Protein AF-A0A8X6SGJ2-F1 (afdb_monomer_lite)

pLDDT: mean 76.72, std 24.97, range [27.42, 98.44]

Secondary structure (DSSP, 8-state):
-----------EEE-SSS--EEEEEE--SSS--EEEEEE--TTTTGGG-----------SS--EEEPPPP-----HHHHHHHHHHHHHTTT--HHHHHTEEEEEEEEEESS-------EEE-TT-TTSGGG--------SSEEEEEEEEETTEE---EEPPSSPPPHHHHIIIIIIIIIHHHHHHH-TT-EEE----GGGGSHHHHHHHHHTT-EEPP--SS-TTT-THHHHHHHHHHHHHT-SS---SHHHHHHHHHHHHHHS-HHHHHHHHHTHHHHHHHHHHTTT-PPP-

Radius of gyration: 25.84 Å; chains: 1; bounding box: 48×79×63 Å

Foldseek 3Di:
DDDDDDPDFDWDWDDDPPWTWTWTFDDDVPPDTDTDIDGDDPVVVVPPDDDDDDDDDDDDDDWDFDAADAADDDDPVLLQLLLVLLVVCLPPALVLLLQEKFKEKDKDFLDDPPPDDIDTDDPPCRQPPVRYDDDDDDDPGMWIWMWIFHQVDIWQIFTQDDDDQALVNCVVRPCVPTVLVSCVVSDLSHEYEDQPDVRCPDPVNVVSCVVSNHHYDDHRHRPPLLRLCNVVVVVLNVQQVPDPDHQPHDVSVVVSSRVSSVVDDSVVRSVSSNCNSVSSVQSNVVSSDHDDD

Sequence (293 aa):
MLPGSSTSLTALFHGCGSHLKLLECVVDGTDEAVLEVRRLQKTDISSFQQKGTGAPQLSREEDYARRPVVCVPLTRQHRTARLQWCREHHNWTEQDWACVLFSDESRFSLSSDCRRQLIWRESGTAYRPENIQEKDRYPTCSIMVWAGIMINGRTRLHVVANGTMTGQRYIDEVLLPYVRLFRGAVGDKFVFMDDNATCHRTLAVQDCLDSEGIQCLVWPARSPDLNRIENVWDTLGRQVAGLNYPPTNKNTLIRALTEEWDKLPQQLLDNVVQSMVRRVECCITLHGGHIPY

Organism: Trichonephila clavipes (NCBI:txid2585209)

InterPro domains:
  IPR036397 Ribonuclease H superfamily [G3DSA:3.30.420.10] (65-293)
  IPR038717 Tc1-like transposase, DDE domain [PF13358] (100-242)
  IPR052338 Transposase_5 [PTHR23022] (41-272)

Structure (mmCIF, N/CA/C/O backbone):
data_AF-A0A8X6SGJ2-F1
#
_entry.id   AF-A0A8X6SGJ2-F1
#
loop_
_atom_site.group_PDB
_atom_site.id
_atom_site.type_symbol
_atom_site.label_atom_id
_atom_site.label_alt_id
_atom_site.label_comp_id
_atom_site.label_asym_id
_atom_site.label_entity_id
_atom_site.label_seq_id
_atom_site.pdbx_PDB_ins_code
_atom_site.Cartn_x
_atom_site.Cartn_y
_atom_site.Cartn_z
_atom_site.occupancy
_atom_site.B_iso_or_equiv
_atom_site.auth_seq_id
_atom_site.auth_comp_id
_atom_site.auth_asym_id
_atom_site.auth_atom_id
_atom_site.pdbx_PDB_model_num
ATOM 1 N N . MET A 1 1 ? 29.072 -62.947 -26.383 1.00 29.75 1 MET A N 1
ATOM 2 C CA . MET A 1 1 ? 29.341 -61.948 -25.325 1.00 29.75 1 MET A CA 1
ATOM 3 C C . MET A 1 1 ? 29.146 -60.562 -25.944 1.00 29.75 1 MET A C 1
ATOM 5 O O . MET A 1 1 ? 29.602 -60.376 -27.061 1.00 29.75 1 MET A O 1
ATOM 9 N N . LEU A 1 2 ? 28.370 -59.686 -25.288 1.00 34.47 2 LEU A N 1
ATOM 10 C CA . LEU A 1 2 ? 27.961 -58.308 -25.685 1.00 34.47 2 LEU A CA 1
ATOM 11 C C . LEU A 1 2 ? 29.170 -57.327 -25.795 1.00 34.47 2 LEU A C 1
ATOM 13 O O . LEU A 1 2 ? 30.238 -57.764 -25.362 1.00 34.47 2 LEU A O 1
ATOM 17 N N . PRO A 1 3 ? 29.065 -56.035 -26.245 1.00 37.31 3 PRO A N 1
ATOM 18 C CA . PRO A 1 3 ? 27.858 -55.176 -26.358 1.00 37.31 3 PRO A CA 1
ATOM 19 C C . PRO A 1 3 ? 27.766 -54.160 -27.543 1.00 37.31 3 PRO A C 1
ATOM 21 O O . PRO A 1 3 ? 28.750 -53.831 -28.190 1.00 37.31 3 PRO A O 1
ATOM 24 N N . GLY A 1 4 ? 26.582 -53.545 -27.706 1.00 29.73 4 GLY A N 1
ATOM 25 C CA . GLY A 1 4 ? 26.477 -52.079 -27.838 1.00 29.73 4 GLY A CA 1
ATOM 26 C C . GLY A 1 4 ? 26.091 -51.466 -29.192 1.00 29.73 4 GLY A C 1
ATOM 27 O O . GLY A 1 4 ? 26.955 -51.079 -29.965 1.00 29.73 4 GLY A O 1
ATOM 28 N N . SER A 1 5 ? 24.802 -51.176 -29.386 1.00 29.67 5 SER A N 1
ATOM 29 C CA . SER A 1 5 ? 24.374 -49.970 -30.111 1.00 29.67 5 SER A CA 1
ATOM 30 C C . SER A 1 5 ? 23.253 -49.309 -29.310 1.00 29.67 5 SER A C 1
ATOM 32 O O . SER A 1 5 ? 22.098 -49.726 -29.351 1.00 29.67 5 SER A O 1
ATOM 34 N N . SER A 1 6 ? 23.628 -48.331 -28.488 1.00 29.64 6 SER A N 1
ATOM 35 C CA . SER A 1 6 ? 22.692 -47.486 -27.750 1.00 29.64 6 SER A CA 1
ATOM 36 C C . SER A 1 6 ? 22.108 -46.460 -28.715 1.00 29.64 6 SER A C 1
ATOM 38 O O . SER A 1 6 ? 22.773 -45.481 -29.044 1.00 29.64 6 SER A O 1
ATOM 40 N N . THR A 1 7 ? 20.870 -46.659 -29.155 1.00 33.53 7 THR A N 1
ATOM 41 C CA . THR A 1 7 ? 20.095 -45.609 -29.820 1.00 33.53 7 THR A CA 1
ATOM 42 C C . THR A 1 7 ? 19.755 -44.546 -28.773 1.00 33.53 7 THR A C 1
ATOM 44 O O . THR A 1 7 ? 18.882 -44.747 -27.932 1.00 33.53 7 THR A O 1
ATOM 47 N N . SER A 1 8 ? 20.486 -43.429 -28.762 1.00 30.61 8 SER A N 1
ATOM 48 C CA . SER A 1 8 ? 20.161 -42.288 -27.900 1.00 30.61 8 SER A CA 1
ATOM 49 C C . SER A 1 8 ? 19.000 -41.513 -28.518 1.00 30.61 8 SER A C 1
ATOM 51 O O . SER A 1 8 ? 19.200 -40.671 -29.389 1.00 30.61 8 SER A O 1
ATOM 53 N N . LEU A 1 9 ? 17.779 -41.798 -28.068 1.00 33.91 9 LEU A N 1
ATOM 54 C CA . LEU A 1 9 ? 16.600 -40.983 -28.355 1.00 33.91 9 LEU A CA 1
ATOM 55 C C . LEU A 1 9 ? 16.654 -39.711 -27.503 1.00 33.91 9 LEU A C 1
ATOM 57 O O . LEU A 1 9 ? 16.257 -39.703 -26.339 1.00 33.91 9 LEU A O 1
ATOM 61 N N . THR A 1 10 ? 17.154 -38.620 -28.078 1.00 33.44 10 THR A N 1
ATOM 62 C CA . THR A 1 10 ? 17.038 -37.295 -27.463 1.00 33.44 10 THR A CA 1
ATOM 63 C C . THR A 1 10 ? 15.734 -36.657 -27.931 1.00 33.44 10 THR A C 1
ATOM 65 O O . THR A 1 10 ? 15.682 -36.037 -28.989 1.00 33.44 10 THR A O 1
ATOM 68 N N . ALA A 1 11 ? 14.666 -36.808 -27.149 1.00 35.06 11 ALA A N 1
ATOM 69 C CA . ALA A 1 11 ? 13.413 -36.104 -27.394 1.00 35.06 11 ALA A CA 1
ATOM 70 C C . ALA A 1 11 ? 13.534 -34.645 -26.921 1.00 35.06 11 ALA A C 1
ATOM 72 O O . ALA A 1 11 ? 13.584 -34.369 -25.721 1.00 35.06 11 ALA A O 1
ATOM 73 N N . LEU A 1 12 ? 13.577 -33.696 -27.858 1.00 35.03 12 LEU A N 1
ATOM 74 C CA . LEU A 1 12 ? 13.431 -32.272 -27.554 1.00 35.03 12 LEU A CA 1
ATOM 75 C C . LEU A 1 12 ? 11.969 -31.870 -27.749 1.00 35.03 12 LEU A C 1
ATOM 77 O O . LEU A 1 12 ? 11.446 -31.871 -28.861 1.00 35.03 12 LEU A O 1
ATOM 81 N N . PHE A 1 13 ? 11.311 -31.496 -26.655 1.00 39.31 13 PHE A N 1
ATOM 82 C CA . PHE A 1 13 ? 9.964 -30.937 -26.691 1.00 39.31 13 PHE A CA 1
ATOM 83 C C . PHE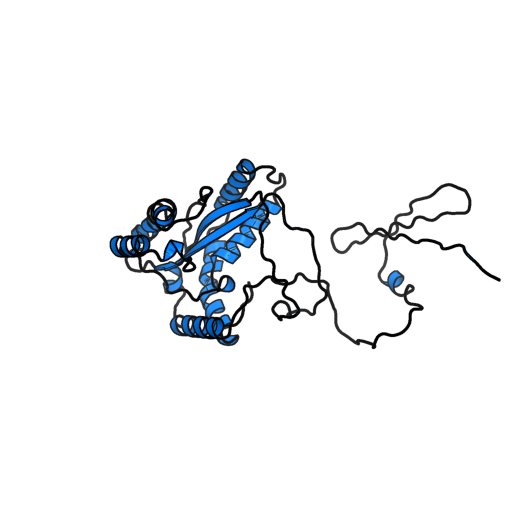 A 1 13 ? 10.045 -29.421 -26.902 1.00 39.31 13 PHE A C 1
ATOM 85 O O . PHE A 1 13 ? 10.709 -28.715 -26.142 1.00 39.31 13 PHE A O 1
ATOM 92 N N . HIS A 1 14 ? 9.353 -28.906 -27.918 1.00 32.53 14 HIS A N 1
ATOM 93 C CA . HIS A 1 14 ? 9.152 -27.467 -28.111 1.00 32.53 14 HIS A CA 1
ATOM 94 C C . HIS A 1 14 ? 7.660 -27.162 -28.286 1.00 32.53 14 HIS A C 1
ATOM 96 O O . HIS A 1 14 ? 6.992 -27.734 -29.148 1.00 32.53 14 HIS A O 1
ATOM 102 N N . GLY A 1 15 ? 7.136 -26.249 -27.463 1.00 31.73 15 GLY A N 1
ATOM 103 C CA . GLY A 1 15 ? 5.759 -25.757 -27.551 1.00 31.73 15 GLY A CA 1
ATOM 104 C C . GLY A 1 15 ? 5.272 -25.076 -26.268 1.00 31.73 15 GLY A C 1
ATOM 105 O O . GLY A 1 15 ? 5.684 -25.435 -25.168 1.00 31.73 15 GLY A O 1
ATOM 106 N N . CYS A 1 16 ? 4.392 -24.081 -26.412 1.00 28.88 16 CYS A N 1
ATOM 107 C CA . CYS A 1 16 ? 3.688 -23.405 -25.319 1.00 28.88 16 CYS A CA 1
ATOM 108 C C . CYS A 1 16 ? 2.193 -23.766 -25.393 1.00 28.88 16 CYS A C 1
ATOM 110 O O . CYS A 1 16 ? 1.585 -23.619 -26.453 1.00 28.88 16 CYS A O 1
ATOM 112 N N . GLY A 1 17 ? 1.600 -24.231 -24.288 1.00 41.78 17 GLY A N 1
ATOM 113 C CA . GLY A 1 17 ? 0.191 -24.654 -24.223 1.00 41.78 17 GLY A CA 1
ATOM 114 C C . GLY A 1 17 ? -0.054 -26.127 -24.591 1.00 41.78 17 GLY A C 1
ATOM 115 O O . GLY A 1 17 ? 0.874 -26.928 -24.647 1.00 41.78 17 GLY A O 1
ATOM 116 N N . SER A 1 18 ? -1.320 -26.496 -24.830 1.00 34.06 18 SER A N 1
ATOM 117 C CA . SER A 1 18 ? -1.832 -27.871 -25.039 1.00 34.06 18 SER A CA 1
ATOM 118 C C . SER A 1 18 ? -1.370 -28.574 -26.331 1.00 34.06 18 SER A C 1
ATOM 120 O O . SER A 1 18 ? -1.953 -29.575 -26.753 1.00 34.06 18 SER A O 1
ATOM 122 N N . HIS A 1 19 ? -0.316 -28.078 -26.975 1.00 35.88 19 HIS A N 1
ATOM 123 C CA . HIS A 1 19 ? 0.231 -28.608 -28.219 1.00 35.88 19 HIS A CA 1
ATOM 124 C C . HIS A 1 19 ? 1.744 -28.805 -28.087 1.00 35.88 19 HIS A C 1
ATOM 126 O O . HIS A 1 19 ? 2.540 -27.973 -28.516 1.00 35.88 19 HIS A O 1
ATOM 132 N N . LEU A 1 20 ? 2.132 -29.931 -27.486 1.00 37.22 20 LEU A N 1
ATOM 133 C CA . LEU A 1 20 ? 3.498 -30.445 -27.555 1.00 37.22 20 LEU A CA 1
ATOM 134 C C . LEU A 1 20 ? 3.716 -31.090 -28.934 1.00 37.22 20 LEU A C 1
ATOM 136 O O . LEU A 1 20 ? 2.882 -31.874 -29.388 1.00 37.22 20 LEU A O 1
ATOM 140 N N . LYS A 1 21 ? 4.825 -30.759 -29.603 1.00 40.53 21 LYS A N 1
ATOM 141 C CA . LYS A 1 21 ? 5.315 -31.472 -30.792 1.00 40.53 21 LYS A CA 1
ATOM 142 C C . LYS A 1 21 ? 6.594 -32.223 -30.421 1.00 40.53 21 LYS A C 1
ATOM 144 O O . LYS A 1 21 ? 7.426 -31.677 -29.696 1.00 40.53 21 LYS A O 1
ATOM 149 N N . LEU A 1 22 ? 6.720 -33.456 -30.904 1.00 41.44 22 LEU A N 1
ATOM 150 C CA . LEU A 1 22 ? 7.918 -34.283 -30.771 1.00 41.44 22 LEU A CA 1
ATOM 151 C C . LEU A 1 22 ? 8.746 -34.113 -32.050 1.00 41.44 22 LEU A C 1
ATOM 153 O O . LEU A 1 22 ? 8.193 -34.223 -33.145 1.00 41.44 22 LEU A O 1
ATOM 157 N N . LEU A 1 23 ? 10.038 -33.815 -31.919 1.00 39.66 23 LEU A N 1
ATOM 158 C CA . LEU A 1 23 ? 10.997 -34.021 -33.002 1.00 39.66 23 LEU A CA 1
ATOM 159 C C . LEU A 1 23 ? 11.709 -35.343 -32.738 1.00 39.66 23 LEU A C 1
ATOM 161 O O . LEU A 1 23 ? 12.431 -35.461 -31.748 1.00 39.66 23 LEU A O 1
ATOM 165 N N . GLU A 1 24 ? 11.497 -36.320 -33.614 1.00 43.09 24 GLU A N 1
ATOM 166 C CA . GLU A 1 24 ? 12.321 -37.523 -33.671 1.00 43.09 24 GLU A CA 1
ATOM 167 C C . GLU A 1 24 ? 13.366 -37.347 -34.769 1.00 43.09 24 GLU A C 1
ATOM 169 O O . GLU A 1 24 ? 13.062 -36.906 -35.877 1.00 43.09 24 GLU A O 1
ATOM 174 N N . CYS A 1 25 ? 14.615 -37.664 -34.442 1.00 36.84 25 CYS A N 1
ATOM 175 C CA . CYS A 1 25 ? 15.669 -37.807 -35.431 1.00 36.84 25 CYS A CA 1
ATOM 176 C C . CYS A 1 25 ? 15.732 -39.295 -35.778 1.00 36.84 25 CYS A C 1
ATOM 178 O O . CYS A 1 25 ? 16.180 -40.096 -34.955 1.00 36.84 25 CYS A O 1
ATOM 180 N N . VAL A 1 26 ? 15.218 -39.668 -36.949 1.00 43.34 26 VAL A N 1
ATOM 181 C CA . VAL A 1 26 ? 15.292 -41.044 -37.445 1.00 43.34 26 VAL A CA 1
ATOM 182 C C . VAL A 1 26 ? 16.507 -41.130 -38.359 1.00 43.34 26 VAL A C 1
ATOM 184 O O . VAL A 1 26 ? 16.610 -40.392 -39.337 1.00 43.34 26 VAL A O 1
ATOM 187 N N . VAL A 1 27 ? 17.449 -42.002 -38.006 1.00 41.59 27 VAL A N 1
ATOM 188 C CA . VAL A 1 27 ? 18.566 -42.365 -38.881 1.00 41.59 27 VAL A CA 1
ATOM 189 C C . VAL A 1 27 ? 18.123 -43.610 -39.634 1.00 41.59 27 VAL A C 1
ATOM 191 O O . VAL A 1 27 ? 18.228 -44.718 -39.107 1.00 41.59 27 VAL A O 1
ATOM 194 N N . ASP A 1 28 ? 17.575 -43.429 -40.832 1.00 39.91 28 ASP A N 1
ATOM 195 C CA . ASP A 1 28 ? 17.445 -44.550 -41.760 1.00 39.91 28 ASP A CA 1
ATOM 196 C C . ASP A 1 28 ? 18.832 -44.868 -42.324 1.00 39.91 28 ASP A C 1
ATOM 198 O O . ASP A 1 28 ? 19.679 -43.988 -42.425 1.00 39.91 28 ASP A O 1
ATOM 202 N N . GLY A 1 29 ? 19.099 -46.141 -42.625 1.00 47.22 29 GLY A N 1
ATOM 203 C CA . GLY A 1 29 ? 20.426 -46.697 -42.947 1.00 47.22 29 GLY A CA 1
ATOM 204 C C . GLY A 1 29 ? 21.124 -46.174 -44.216 1.00 47.22 29 GLY A C 1
ATOM 205 O O . GLY A 1 29 ? 21.942 -46.883 -44.797 1.00 47.22 29 GLY A O 1
ATOM 206 N N . THR A 1 30 ? 20.813 -44.960 -44.651 1.00 45.03 30 THR A N 1
ATOM 207 C CA . THR A 1 30 ? 21.551 -44.130 -45.602 1.00 45.03 30 THR A CA 1
ATOM 208 C C . THR A 1 30 ? 21.851 -42.819 -44.875 1.00 45.03 30 THR A C 1
ATOM 210 O O . THR A 1 30 ? 20.896 -42.199 -44.436 1.00 45.03 30 THR A O 1
ATOM 213 N N . ASP A 1 31 ? 23.120 -42.423 -44.714 1.00 40.28 31 ASP A N 1
ATOM 214 C CA . ASP A 1 31 ? 23.628 -41.284 -43.903 1.00 40.28 31 ASP A CA 1
ATOM 215 C C . ASP A 1 31 ? 23.023 -39.875 -44.209 1.00 40.28 31 ASP A C 1
ATOM 217 O O . ASP A 1 31 ? 23.740 -38.905 -44.448 1.00 40.28 31 ASP A O 1
ATOM 221 N N . GLU A 1 32 ? 21.702 -39.706 -44.159 1.00 37.75 32 GLU A N 1
ATOM 222 C CA . GLU A 1 32 ? 20.991 -38.428 -44.132 1.00 37.75 32 GLU A CA 1
ATOM 223 C C . GLU A 1 32 ? 19.925 -38.460 -43.030 1.00 37.75 32 GLU A C 1
ATOM 225 O O . GLU A 1 32 ? 19.018 -39.291 -43.019 1.00 37.75 32 GLU A O 1
ATOM 230 N N . ALA A 1 33 ? 20.030 -37.527 -42.082 1.00 39.03 33 ALA A N 1
ATOM 231 C CA . ALA A 1 33 ? 19.042 -37.350 -41.026 1.00 39.03 33 ALA A CA 1
ATOM 232 C C . ALA A 1 33 ? 17.823 -36.586 -41.566 1.00 39.03 33 ALA A C 1
ATOM 234 O O . ALA A 1 33 ? 17.937 -35.417 -41.944 1.00 39.03 33 ALA A O 1
ATOM 235 N N . VAL A 1 34 ? 16.646 -37.213 -41.549 1.00 38.25 34 VAL A N 1
ATOM 236 C CA . VAL A 1 34 ? 15.377 -36.555 -41.892 1.00 38.25 34 VAL A CA 1
ATOM 237 C C . VAL A 1 34 ? 14.645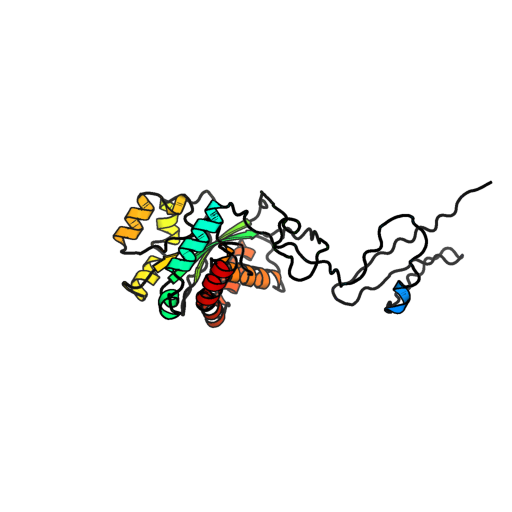 -36.174 -40.601 1.00 38.25 34 VAL A C 1
ATOM 239 O O . VAL A 1 34 ? 14.374 -37.017 -39.749 1.00 38.25 34 VAL A O 1
ATOM 242 N N . LEU A 1 35 ? 14.326 -34.885 -40.442 1.00 39.31 35 LEU A N 1
ATOM 243 C CA . LEU A 1 35 ? 13.521 -34.375 -39.325 1.00 39.31 35 LEU A CA 1
ATOM 244 C C . LEU A 1 35 ? 12.033 -34.495 -39.675 1.00 39.31 35 LEU A C 1
ATOM 246 O O . LEU A 1 35 ? 11.506 -33.675 -40.429 1.00 39.31 35 LEU A O 1
ATOM 250 N N . GLU A 1 36 ? 11.337 -35.484 -39.114 1.00 39.66 36 GLU A N 1
ATOM 251 C CA . GLU A 1 36 ? 9.887 -35.620 -39.284 1.00 39.66 36 GLU A CA 1
ATOM 252 C C . GLU A 1 36 ? 9.146 -35.020 -38.075 1.00 39.66 36 GLU A C 1
ATOM 254 O O . GLU A 1 36 ? 9.388 -35.373 -36.920 1.00 39.66 36 GLU A O 1
ATOM 259 N N . VAL A 1 37 ? 8.227 -34.081 -38.326 1.00 39.31 37 VAL A N 1
ATOM 260 C CA . VAL A 1 37 ? 7.410 -33.448 -37.278 1.00 39.31 37 VAL A CA 1
ATOM 261 C C . VAL A 1 37 ? 6.046 -34.124 -37.238 1.00 39.31 37 VAL A C 1
ATOM 263 O O . VAL A 1 37 ? 5.188 -33.841 -38.076 1.00 39.31 37 VAL A O 1
ATOM 266 N N . ARG A 1 38 ? 5.802 -34.971 -36.233 1.00 42.00 38 ARG A N 1
ATOM 267 C CA . ARG A 1 38 ? 4.485 -35.593 -36.016 1.00 42.00 38 ARG A CA 1
ATOM 268 C C . ARG A 1 38 ? 3.725 -34.967 -34.849 1.00 42.00 38 ARG A C 1
ATOM 270 O O . ARG A 1 38 ? 4.287 -34.525 -33.846 1.00 42.00 38 ARG A O 1
ATOM 277 N N . ARG A 1 39 ? 2.398 -34.899 -35.001 1.00 39.12 39 ARG A N 1
ATOM 278 C CA . ARG A 1 39 ? 1.459 -34.420 -33.977 1.00 39.12 39 ARG A CA 1
ATOM 279 C C . ARG A 1 39 ? 1.046 -35.614 -33.115 1.00 39.12 39 ARG A C 1
ATOM 281 O O . ARG A 1 39 ? 0.325 -36.472 -33.606 1.00 39.12 39 ARG A O 1
ATOM 288 N N . LEU A 1 40 ? 1.495 -35.659 -31.861 1.00 41.34 40 LEU A N 1
ATOM 289 C CA . LEU A 1 40 ? 1.179 -36.761 -30.945 1.00 41.34 40 LEU A CA 1
ATOM 290 C C . LEU A 1 40 ? -0.312 -36.774 -30.580 1.00 41.34 40 LEU A C 1
ATOM 292 O O . LEU A 1 40 ? -0.870 -35.734 -30.211 1.00 41.34 40 LEU A O 1
ATOM 296 N N . GLN A 1 41 ? -0.944 -37.949 -30.646 1.00 39.62 41 GLN A N 1
ATOM 297 C CA . GLN A 1 41 ? -2.267 -38.185 -30.066 1.00 39.62 41 GLN A CA 1
ATOM 298 C C . GLN A 1 41 ? -2.139 -38.889 -28.707 1.00 39.62 41 GLN A C 1
ATOM 300 O O . GLN A 1 41 ? -1.139 -39.532 -28.400 1.00 39.62 41 GLN A O 1
ATOM 305 N N . LYS A 1 42 ? -3.167 -38.758 -27.855 1.00 40.75 42 LYS A N 1
ATOM 306 C CA . LYS A 1 42 ? -3.188 -39.276 -26.467 1.00 40.75 42 LYS A CA 1
ATOM 307 C C . LYS A 1 42 ? -2.862 -40.776 -26.353 1.00 40.75 42 LYS A C 1
ATOM 309 O O . LYS A 1 42 ? -2.414 -41.217 -25.300 1.00 40.75 42 LYS A O 1
ATOM 314 N N . THR A 1 43 ? -3.095 -41.544 -27.412 1.00 38.50 43 THR A N 1
ATOM 315 C CA . THR A 1 43 ? -2.838 -42.986 -27.495 1.00 38.50 43 THR A CA 1
ATOM 316 C C . THR A 1 43 ? -1.350 -43.335 -27.557 1.00 38.50 43 THR A C 1
ATOM 318 O O . THR A 1 43 ? -0.960 -44.365 -27.010 1.00 38.50 43 THR A O 1
ATOM 321 N N . ASP A 1 44 ? -0.510 -42.454 -28.105 1.00 36.06 44 ASP A N 1
ATOM 322 C CA . ASP A 1 44 ? 0.913 -42.731 -28.373 1.00 36.06 44 ASP A CA 1
ATOM 323 C C . ASP A 1 44 ? 1.781 -42.714 -27.099 1.00 36.06 44 ASP A C 1
ATOM 325 O O . ASP A 1 44 ? 2.895 -43.228 -27.072 1.00 36.06 44 ASP A O 1
ATOM 329 N N . ILE A 1 45 ? 1.256 -42.151 -26.005 1.00 41.16 45 ILE A N 1
ATOM 330 C CA . ILE A 1 45 ? 1.948 -42.051 -24.708 1.00 41.16 45 ILE A CA 1
ATOM 331 C C . ILE A 1 45 ? 1.839 -43.367 -23.915 1.00 41.16 45 ILE A C 1
ATOM 333 O O . ILE A 1 45 ? 2.686 -43.670 -23.076 1.00 41.16 45 ILE A O 1
ATOM 337 N N . SER A 1 46 ? 0.817 -44.183 -24.194 1.00 37.06 46 SER A N 1
ATOM 338 C CA . SER A 1 46 ? 0.541 -45.413 -23.437 1.00 37.06 46 SER A CA 1
ATOM 339 C C . SER A 1 46 ? 1.524 -46.559 -23.719 1.00 37.06 46 SER A C 1
ATOM 341 O O . SER A 1 46 ? 1.666 -47.458 -22.894 1.00 37.06 46 SER A O 1
ATOM 343 N N . SER A 1 47 ? 2.251 -46.515 -24.839 1.00 33.50 47 SER A N 1
ATOM 344 C CA . SER A 1 47 ? 3.174 -47.576 -25.263 1.00 33.50 47 SER A CA 1
ATOM 345 C C . SER A 1 47 ? 4.608 -47.431 -24.740 1.00 33.50 47 SER A C 1
ATOM 347 O O . SER A 1 47 ? 5.410 -48.338 -24.944 1.00 33.50 47 SER A O 1
ATOM 349 N N . PHE A 1 48 ? 4.950 -46.342 -24.041 1.00 34.72 48 PHE A N 1
ATOM 350 C CA . PHE A 1 48 ? 6.312 -46.110 -23.528 1.00 34.72 48 PHE A CA 1
ATOM 351 C C . PHE A 1 48 ? 6.566 -46.635 -22.106 1.00 34.72 48 PHE A C 1
ATOM 353 O O . PHE A 1 48 ? 7.688 -46.551 -21.604 1.00 34.72 48 PHE A O 1
ATOM 360 N N . GLN A 1 49 ? 5.566 -47.225 -21.446 1.00 38.94 49 GLN A N 1
ATOM 361 C CA . GLN A 1 49 ? 5.775 -47.886 -20.159 1.00 38.94 49 GLN A CA 1
ATOM 362 C C . GLN A 1 49 ? 6.187 -49.347 -20.349 1.00 38.94 49 GLN A C 1
ATOM 364 O O . GLN A 1 49 ? 5.344 -50.240 -20.325 1.00 38.94 49 GLN A O 1
ATOM 369 N N . GLN A 1 50 ? 7.494 -49.618 -20.432 1.00 31.55 50 GLN A N 1
ATOM 370 C CA . GLN A 1 50 ? 8.013 -50.854 -19.845 1.00 31.55 50 GLN A CA 1
ATOM 371 C C . GLN A 1 50 ? 9.499 -50.806 -19.455 1.00 31.55 50 GLN A C 1
ATOM 373 O O . GLN A 1 50 ? 10.372 -50.526 -20.269 1.00 31.55 50 GLN A O 1
ATOM 378 N N . LYS A 1 51 ? 9.715 -51.264 -18.210 1.00 30.86 51 LYS A N 1
ATOM 379 C CA . LYS A 1 51 ? 10.931 -51.796 -17.562 1.00 30.86 51 LYS A CA 1
ATOM 380 C C . LYS A 1 51 ? 11.835 -50.803 -16.819 1.00 30.86 51 LYS A C 1
ATOM 382 O O . LYS A 1 51 ? 12.809 -50.287 -17.346 1.00 30.86 51 LYS A O 1
ATOM 387 N N . GLY A 1 52 ? 11.561 -50.681 -15.518 1.00 27.45 52 GLY A N 1
ATOM 388 C CA . GLY A 1 52 ? 12.464 -50.124 -14.510 1.00 27.45 52 GLY A CA 1
ATOM 389 C C . GLY A 1 52 ? 11.850 -50.228 -13.112 1.00 27.45 52 GLY A C 1
ATOM 390 O O . GLY A 1 52 ? 10.902 -49.529 -12.796 1.00 27.45 52 GLY A O 1
ATOM 391 N N . THR A 1 53 ? 12.353 -51.171 -12.326 1.00 32.84 53 THR A N 1
ATOM 392 C CA . THR A 1 53 ? 11.968 -51.628 -10.977 1.00 32.84 53 THR A CA 1
ATOM 393 C C . THR A 1 53 ? 11.599 -50.566 -9.921 1.00 32.84 53 THR A C 1
ATOM 395 O O . THR A 1 53 ? 12.382 -49.660 -9.666 1.00 32.84 53 THR A O 1
ATOM 398 N N . GLY A 1 54 ? 10.499 -50.819 -9.190 1.00 37.94 54 GLY A N 1
ATOM 399 C CA . GLY A 1 54 ? 10.357 -50.521 -7.754 1.00 37.94 54 GLY A CA 1
ATOM 400 C C . GLY A 1 54 ? 9.937 -49.106 -7.334 1.00 37.94 54 GLY A C 1
ATOM 401 O O . GLY A 1 54 ? 10.740 -48.387 -6.754 1.00 37.94 54 GLY A O 1
ATOM 402 N N . ALA A 1 55 ? 8.662 -48.744 -7.502 1.00 27.42 55 ALA A N 1
ATOM 403 C CA . ALA A 1 55 ? 8.036 -47.646 -6.755 1.00 27.42 55 ALA A CA 1
ATOM 404 C C . ALA A 1 55 ? 6.574 -48.006 -6.422 1.00 27.42 55 ALA A C 1
ATOM 406 O O . ALA A 1 55 ? 5.923 -48.658 -7.245 1.00 27.42 55 ALA A O 1
ATOM 407 N N . PRO A 1 56 ? 6.057 -47.651 -5.228 1.00 29.69 56 PRO A N 1
ATOM 408 C CA . PRO A 1 56 ? 4.711 -48.020 -4.815 1.00 29.69 56 PRO A CA 1
ATOM 409 C C . PRO A 1 56 ? 3.675 -47.374 -5.734 1.00 29.69 56 PRO A C 1
ATOM 411 O O . PRO A 1 56 ? 3.770 -46.208 -6.113 1.00 29.69 56 PRO A O 1
ATOM 414 N N . GLN A 1 57 ? 2.688 -48.181 -6.097 1.00 32.69 57 GLN A N 1
ATOM 415 C CA . GLN A 1 57 ? 1.586 -47.849 -6.982 1.00 32.69 57 GLN A CA 1
ATOM 416 C C . GLN A 1 57 ? 0.702 -46.770 -6.334 1.00 32.69 57 GLN A C 1
ATOM 418 O O . GLN A 1 57 ? -0.182 -47.076 -5.539 1.00 32.69 57 GLN A O 1
ATOM 423 N N . LEU A 1 58 ? 0.958 -45.500 -6.655 1.00 31.36 58 LEU A N 1
ATOM 424 C CA . LEU A 1 58 ? 0.082 -44.378 -6.317 1.00 31.36 58 LEU A CA 1
ATOM 425 C C . LEU A 1 58 ? -1.102 -44.375 -7.288 1.00 31.36 58 LEU A C 1
ATOM 427 O O . LEU A 1 58 ? -0.965 -44.087 -8.476 1.00 31.36 58 LEU A O 1
ATOM 431 N N . SER A 1 59 ? -2.272 -44.767 -6.790 1.00 33.19 59 SER A N 1
ATOM 432 C CA . SER A 1 59 ? -3.528 -44.718 -7.531 1.00 33.19 59 SER A CA 1
ATOM 433 C C . SER A 1 59 ? -4.252 -43.388 -7.310 1.00 33.19 59 SER A C 1
ATOM 435 O O . SER A 1 59 ? -4.555 -43.062 -6.168 1.00 33.19 59 SER A O 1
ATOM 437 N N . ARG A 1 60 ? -4.648 -42.759 -8.426 1.00 37.03 60 ARG A N 1
ATOM 438 C CA . ARG A 1 60 ? -5.783 -41.826 -8.597 1.00 37.03 60 ARG A CA 1
ATOM 439 C C . ARG A 1 60 ? -5.734 -40.497 -7.830 1.00 37.03 60 ARG A C 1
ATOM 441 O O . ARG A 1 60 ? -6.256 -40.400 -6.734 1.00 37.03 60 ARG A O 1
ATOM 448 N N . GLU A 1 61 ? -5.263 -39.452 -8.496 1.00 40.47 61 GLU A N 1
ATOM 449 C CA . GLU A 1 61 ? -6.027 -38.305 -9.024 1.00 40.47 61 GLU A CA 1
ATOM 450 C C . GLU A 1 61 ? -5.010 -37.301 -9.597 1.00 40.47 61 GLU A C 1
ATOM 452 O O . GLU A 1 61 ? -3.805 -37.468 -9.448 1.00 40.47 61 GLU A O 1
ATOM 457 N N . GLU A 1 62 ? -5.467 -36.365 -10.415 1.00 44.25 62 GLU A N 1
ATOM 458 C CA . GLU A 1 62 ? -4.663 -35.654 -11.410 1.00 44.25 62 GLU A CA 1
ATOM 459 C C . GLU A 1 62 ? -3.597 -34.711 -10.810 1.00 44.25 62 GLU A C 1
ATOM 461 O O . GLU A 1 62 ? -3.844 -33.528 -10.564 1.00 44.25 62 GLU A O 1
ATOM 466 N N . ASP A 1 63 ? -2.371 -35.210 -10.648 1.00 38.69 63 ASP A N 1
ATOM 467 C CA . ASP A 1 63 ? -1.206 -34.376 -10.353 1.00 38.69 63 ASP A CA 1
ATOM 468 C C . ASP A 1 63 ? -0.827 -33.529 -11.575 1.00 38.69 63 ASP A C 1
ATOM 470 O O . ASP A 1 63 ? -0.281 -34.004 -12.575 1.00 38.69 63 ASP A O 1
ATOM 474 N N . TYR A 1 64 ? -1.095 -32.227 -11.486 1.00 53.53 64 TYR A N 1
ATOM 475 C CA . TYR A 1 64 ? -0.628 -31.242 -12.456 1.00 53.53 64 TYR A CA 1
ATOM 476 C C . TYR A 1 64 ? 0.599 -30.511 -11.906 1.00 53.53 64 TYR A C 1
ATOM 478 O O . TYR A 1 64 ? 0.636 -30.108 -10.746 1.00 53.53 64 TYR A O 1
ATOM 486 N N . ALA A 1 65 ? 1.587 -30.237 -12.759 1.00 38.03 65 ALA A N 1
ATOM 487 C CA . ALA A 1 65 ? 2.656 -29.305 -12.413 1.00 38.03 65 ALA A CA 1
ATOM 488 C C . ALA A 1 65 ? 2.062 -27.899 -12.182 1.00 38.03 65 ALA A C 1
ATOM 490 O O . ALA A 1 65 ? 1.452 -27.310 -13.083 1.00 38.03 65 ALA A O 1
ATOM 491 N N . ARG A 1 66 ? 2.222 -27.345 -10.973 1.00 49.88 66 ARG A N 1
ATOM 492 C CA . ARG A 1 66 ? 1.684 -26.029 -10.578 1.00 49.88 66 ARG A CA 1
ATOM 493 C C . ARG A 1 66 ? 2.770 -25.201 -9.890 1.00 49.88 66 ARG A C 1
ATOM 495 O O . ARG A 1 66 ? 3.707 -25.732 -9.306 1.00 49.88 66 ARG A O 1
ATOM 502 N N . ARG A 1 67 ? 2.656 -23.871 -9.953 1.00 45.44 67 ARG A N 1
ATOM 503 C CA . ARG A 1 67 ? 3.599 -22.976 -9.262 1.00 45.44 67 ARG A CA 1
ATOM 504 C C . ARG A 1 67 ? 3.405 -23.078 -7.736 1.00 45.44 67 ARG A C 1
ATOM 506 O O . ARG A 1 67 ? 2.244 -23.089 -7.302 1.00 45.44 67 ARG A O 1
ATOM 513 N N . PRO A 1 68 ? 4.482 -23.155 -6.932 1.00 46.84 68 PRO A N 1
ATOM 514 C CA . PRO A 1 68 ? 4.383 -22.923 -5.493 1.00 46.84 68 PRO A CA 1
ATOM 515 C C . PRO A 1 68 ? 3.949 -21.474 -5.259 1.00 46.84 68 PRO A C 1
ATOM 517 O O . PRO A 1 68 ? 4.357 -20.587 -6.016 1.00 46.84 68 PRO A O 1
ATOM 520 N N . VAL A 1 69 ? 3.114 -21.225 -4.250 1.00 59.88 69 VAL A N 1
ATOM 521 C CA . VAL A 1 69 ? 2.844 -19.842 -3.841 1.00 59.88 69 VAL A CA 1
ATOM 522 C C . VAL A 1 69 ? 3.954 -19.431 -2.884 1.00 59.88 69 VAL A C 1
ATOM 524 O O . VAL A 1 69 ? 4.267 -20.150 -1.940 1.00 59.88 69 VAL A O 1
ATOM 527 N N . VAL A 1 70 ? 4.590 -18.296 -3.158 1.00 62.12 70 VAL A N 1
ATOM 528 C CA . VAL A 1 70 ? 5.599 -17.722 -2.266 1.00 62.12 70 VAL A CA 1
ATOM 529 C C . VAL A 1 70 ? 4.854 -16.926 -1.199 1.00 62.12 70 VAL A C 1
ATOM 531 O O . VAL A 1 70 ? 4.108 -16.005 -1.526 1.00 62.12 70 VAL A O 1
ATOM 534 N N . CYS A 1 71 ? 5.017 -17.303 0.068 1.00 71.88 71 CYS A N 1
ATOM 535 C CA . CYS A 1 71 ? 4.373 -16.645 1.203 1.00 71.88 71 CYS A CA 1
ATOM 536 C C . CYS A 1 71 ? 5.399 -16.291 2.276 1.00 71.88 71 CYS A C 1
ATOM 538 O O . CYS A 1 71 ? 6.406 -16.975 2.441 1.00 71.88 71 CYS A O 1
ATOM 540 N N . VAL A 1 72 ? 5.118 -15.232 3.034 1.00 79.50 72 VAL A N 1
ATOM 541 C CA . VAL A 1 72 ? 5.959 -14.828 4.163 1.00 79.50 72 VAL A CA 1
ATOM 542 C C . VAL A 1 72 ? 5.726 -15.784 5.340 1.00 79.50 72 VAL A C 1
ATOM 544 O O . VAL A 1 72 ? 4.581 -15.922 5.762 1.00 79.50 72 VAL A O 1
ATOM 547 N N . PRO A 1 73 ? 6.759 -16.402 5.942 1.00 84.62 73 PRO A N 1
ATOM 548 C CA . PRO A 1 73 ? 6.560 -17.351 7.036 1.00 84.62 73 PRO A CA 1
ATOM 549 C C . PRO A 1 73 ? 5.818 -16.739 8.235 1.00 84.62 73 PRO A C 1
ATOM 551 O O . PRO A 1 73 ? 6.201 -15.675 8.748 1.00 84.62 73 PRO A O 1
ATOM 554 N N . LEU A 1 74 ? 4.780 -17.432 8.715 1.00 88.50 74 LEU A N 1
ATOM 555 C CA . LEU A 1 74 ? 3.969 -17.022 9.864 1.00 88.50 74 LEU A CA 1
ATOM 556 C C . LEU A 1 74 ? 4.307 -17.842 11.111 1.00 88.50 74 LEU A C 1
ATOM 558 O O . LEU A 1 74 ? 4.161 -19.062 11.141 1.00 88.50 74 LEU A O 1
ATOM 562 N N . THR A 1 75 ? 4.692 -17.151 12.183 1.00 91.69 75 THR A N 1
ATOM 563 C CA . THR A 1 75 ? 4.795 -17.743 13.518 1.00 91.69 75 THR A CA 1
ATOM 564 C C . THR A 1 75 ? 3.406 -17.826 14.154 1.00 91.69 75 THR A C 1
ATOM 566 O O . THR A 1 75 ? 2.450 -17.183 13.708 1.00 91.69 75 THR A O 1
ATOM 569 N N . ARG A 1 76 ? 3.284 -18.567 15.262 1.00 94.44 76 ARG A N 1
ATOM 570 C CA . ARG A 1 76 ? 2.049 -18.585 16.063 1.00 94.44 76 ARG A CA 1
ATOM 571 C C . ARG A 1 76 ? 1.637 -17.178 16.509 1.00 94.44 76 ARG A C 1
ATOM 573 O O . ARG A 1 76 ? 0.455 -16.861 16.469 1.00 94.44 76 ARG A O 1
ATOM 580 N N . GLN A 1 77 ? 2.601 -16.336 16.885 1.00 95.31 77 GLN A N 1
ATOM 581 C CA . GLN A 1 77 ? 2.342 -14.952 17.281 1.00 95.31 77 GLN A CA 1
ATOM 582 C C . GLN A 1 77 ? 1.768 -14.133 16.120 1.00 95.31 77 GLN A C 1
ATOM 584 O O . GLN A 1 77 ? 0.784 -13.426 16.322 1.00 95.31 77 GLN A O 1
ATOM 589 N N . HIS A 1 78 ? 2.316 -14.278 14.906 1.00 93.19 78 HIS A N 1
ATOM 590 C CA . HIS A 1 78 ? 1.781 -13.595 13.722 1.00 93.19 78 HIS A CA 1
ATOM 591 C C . HIS A 1 78 ? 0.333 -14.015 13.450 1.00 93.19 78 HIS A C 1
ATOM 593 O O . HIS A 1 78 ? -0.525 -13.159 13.256 1.00 93.19 78 HIS A O 1
ATOM 599 N N . ARG A 1 79 ? 0.030 -15.319 13.509 1.00 94.56 79 ARG A N 1
ATOM 600 C CA . ARG A 1 79 ? -1.341 -15.821 13.315 1.00 94.56 79 ARG A CA 1
ATOM 601 C C . ARG A 1 79 ? -2.310 -15.271 14.359 1.00 94.56 79 ARG A C 1
ATOM 603 O O . ARG A 1 79 ? -3.398 -14.835 14.001 1.00 94.56 79 ARG A O 1
ATOM 610 N N . THR A 1 80 ? -1.918 -15.242 15.633 1.00 97.25 80 THR A N 1
ATOM 611 C CA . THR A 1 80 ? -2.752 -14.668 16.699 1.00 97.25 80 THR A CA 1
ATOM 612 C C . THR A 1 80 ? -3.017 -13.182 16.465 1.00 97.25 80 THR A C 1
ATOM 614 O O . THR A 1 80 ? -4.168 -12.763 16.544 1.00 97.25 80 THR A O 1
ATOM 617 N N . ALA A 1 81 ? -1.985 -12.398 16.135 1.00 96.69 81 ALA A N 1
ATOM 618 C CA . ALA A 1 81 ? -2.127 -10.966 15.869 1.00 96.69 81 ALA A CA 1
ATOM 619 C C . ALA A 1 81 ? -3.032 -10.697 14.656 1.00 96.69 81 ALA A C 1
ATOM 621 O O . ALA A 1 81 ? -3.937 -9.873 14.734 1.00 96.69 81 ALA A O 1
ATOM 622 N N . ARG A 1 82 ? -2.850 -11.451 13.565 1.00 96.88 82 ARG A N 1
ATOM 623 C CA . ARG A 1 82 ? -3.706 -11.387 12.370 1.00 96.88 82 ARG A CA 1
ATOM 624 C C . ARG A 1 82 ? -5.160 -11.718 12.681 1.00 96.88 82 ARG A C 1
ATOM 626 O O . ARG A 1 82 ? -6.054 -10.994 12.257 1.00 96.88 82 ARG A O 1
ATOM 633 N N . LEU A 1 83 ? -5.400 -12.797 13.428 1.00 97.44 83 LEU A N 1
ATOM 634 C CA . LEU A 1 83 ? -6.748 -13.208 13.817 1.00 97.44 83 LEU A CA 1
ATOM 635 C C . LEU A 1 83 ? -7.425 -12.150 14.691 1.00 97.44 83 LEU A C 1
ATOM 637 O O . LEU A 1 83 ? -8.599 -11.853 14.485 1.00 97.44 83 LEU A O 1
ATOM 641 N N . GLN A 1 84 ? -6.693 -11.594 15.657 1.00 97.88 84 GLN A N 1
ATOM 642 C CA . GLN A 1 84 ? -7.204 -10.544 16.530 1.00 97.88 84 GLN A CA 1
ATOM 643 C C . GLN A 1 84 ? -7.567 -9.294 15.727 1.00 97.88 84 GLN A C 1
ATOM 645 O O . GLN A 1 84 ? -8.699 -8.827 15.817 1.00 97.88 84 GLN A O 1
ATOM 650 N N . TRP A 1 85 ? -6.657 -8.841 14.865 1.00 97.69 85 TRP A N 1
ATOM 651 C CA . TRP A 1 85 ? -6.897 -7.711 13.978 1.00 97.69 85 TRP A CA 1
ATOM 652 C C . TRP A 1 85 ? -8.140 -7.922 13.105 1.00 97.69 85 TRP A C 1
ATOM 654 O O . TRP A 1 85 ? -9.013 -7.062 13.038 1.00 97.69 85 TRP A O 1
ATOM 664 N N . CYS A 1 86 ? -8.286 -9.103 12.498 1.00 97.62 86 CYS A N 1
ATOM 665 C CA . CYS A 1 86 ? -9.456 -9.399 11.672 1.00 97.62 86 CYS A CA 1
ATOM 666 C C . CYS A 1 86 ? -10.757 -9.396 12.485 1.00 97.62 86 CYS A C 1
ATOM 668 O O . CYS A 1 86 ? -11.783 -8.956 11.984 1.00 97.62 86 CYS A O 1
ATOM 670 N N . ARG A 1 87 ? -10.740 -9.857 13.742 1.00 97.62 87 ARG A N 1
ATOM 671 C CA . ARG A 1 87 ? -11.925 -9.817 14.615 1.00 97.62 87 ARG A CA 1
ATOM 672 C C . ARG A 1 87 ? -12.337 -8.392 14.969 1.00 97.62 87 ARG A C 1
ATOM 674 O O . ARG A 1 87 ? -13.529 -8.109 14.988 1.00 97.62 87 ARG A O 1
ATOM 681 N N . GLU A 1 88 ? -11.373 -7.510 15.215 1.00 97.19 88 GLU A N 1
ATOM 682 C CA . GLU A 1 88 ? -11.623 -6.087 15.488 1.00 97.19 88 GLU A CA 1
ATOM 683 C C . GLU A 1 88 ? -12.256 -5.376 14.284 1.00 97.19 88 GLU A C 1
ATOM 685 O O . GLU A 1 88 ? -13.112 -4.511 14.456 1.00 97.19 88 GLU A O 1
ATOM 690 N N . HIS A 1 89 ? -11.902 -5.804 13.071 1.00 96.50 89 HIS A N 1
ATOM 691 C CA . HIS A 1 89 ? -12.374 -5.214 11.817 1.00 96.50 89 HIS A CA 1
ATOM 692 C C . HIS A 1 89 ? -13.466 -6.051 11.125 1.00 96.50 89 HIS A C 1
ATOM 694 O O . HIS A 1 89 ? -13.849 -5.759 9.997 1.00 96.50 89 HIS A O 1
ATOM 700 N N . HIS A 1 90 ? -14.000 -7.088 11.781 1.00 95.69 90 HIS A N 1
ATOM 701 C CA . HIS A 1 90 ? -14.993 -7.996 11.189 1.00 95.69 90 HIS A CA 1
ATOM 702 C C . HIS A 1 90 ? -16.297 -7.281 10.818 1.00 95.69 90 HIS A C 1
ATOM 704 O O . HIS A 1 90 ? -16.926 -7.607 9.819 1.00 95.69 90 HIS A O 1
ATOM 710 N N . ASN A 1 91 ? -16.699 -6.300 11.627 1.00 95.75 91 ASN A N 1
ATOM 711 C CA . ASN A 1 91 ? -17.946 -5.563 11.429 1.00 95.75 91 ASN A CA 1
ATOM 712 C C . ASN A 1 91 ? -17.766 -4.304 10.567 1.00 95.75 91 ASN A C 1
ATOM 714 O O . ASN A 1 91 ? -18.715 -3.534 10.435 1.00 95.75 91 ASN A O 1
ATOM 718 N N . TRP A 1 92 ? -16.569 -4.069 10.019 1.00 97.00 92 TRP A N 1
ATOM 719 C CA . TRP A 1 92 ? -16.336 -2.943 9.119 1.00 97.00 92 TRP A CA 1
ATOM 720 C C . TRP A 1 92 ? -17.068 -3.163 7.800 1.00 97.00 92 TRP A C 1
ATOM 722 O O . TRP A 1 92 ? -16.940 -4.204 7.151 1.00 97.00 92 TRP A O 1
ATOM 732 N N . THR A 1 93 ? -17.827 -2.150 7.408 1.00 95.00 93 THR A N 1
ATOM 733 C CA . THR A 1 93 ? -18.616 -2.123 6.181 1.00 95.00 93 THR A CA 1
ATOM 734 C C . THR A 1 93 ? -17.764 -1.715 4.983 1.00 95.00 93 THR A C 1
ATOM 736 O O . THR A 1 93 ? -16.644 -1.222 5.126 1.00 95.00 93 THR A O 1
ATOM 739 N N . GLU A 1 94 ? -18.301 -1.870 3.770 1.00 92.25 94 GLU A N 1
ATOM 740 C CA . GLU A 1 94 ? -17.646 -1.340 2.568 1.00 92.25 94 GLU A CA 1
ATOM 741 C C . GLU A 1 94 ? -17.402 0.172 2.662 1.00 92.25 94 GLU A C 1
ATOM 743 O O . GLU A 1 94 ? -16.397 0.649 2.145 1.00 92.25 94 GLU A O 1
ATOM 748 N N . GLN A 1 95 ? -18.274 0.923 3.346 1.00 93.38 95 GLN A N 1
ATOM 749 C CA . GLN A 1 95 ? -18.092 2.360 3.554 1.00 93.38 95 GLN A CA 1
ATOM 750 C C . GLN A 1 95 ? -16.902 2.673 4.466 1.00 93.38 95 GLN A C 1
ATOM 752 O O . GLN A 1 95 ? -16.207 3.656 4.221 1.00 93.38 95 GLN A O 1
ATOM 757 N N . ASP A 1 96 ? -16.643 1.844 5.478 1.00 96.25 96 ASP A N 1
ATOM 758 C CA . ASP A 1 96 ? -15.480 2.015 6.354 1.00 96.25 96 ASP A CA 1
ATOM 759 C C . ASP A 1 96 ? -14.188 1.740 5.570 1.00 96.25 96 ASP A C 1
ATOM 761 O O . ASP A 1 96 ? -13.265 2.554 5.567 1.00 96.25 96 ASP A O 1
ATOM 765 N N . TRP A 1 97 ? -14.158 0.645 4.799 1.00 97.12 97 TRP A N 1
ATOM 766 C CA . TRP A 1 97 ? -13.032 0.323 3.915 1.00 97.12 97 TRP A CA 1
ATOM 767 C C . TRP A 1 97 ? -12.840 1.343 2.790 1.00 97.12 97 TRP A C 1
ATOM 769 O O . TRP A 1 97 ? -11.709 1.568 2.359 1.00 97.12 97 TRP A O 1
ATOM 779 N N . ALA A 1 98 ? -13.913 2.000 2.342 1.00 96.62 98 ALA A N 1
ATOM 780 C CA . ALA A 1 98 ? -13.841 3.063 1.347 1.00 96.62 98 ALA A CA 1
ATOM 781 C C . ALA A 1 98 ? -13.070 4.291 1.834 1.00 96.62 98 ALA A C 1
ATOM 783 O O . ALA A 1 98 ? -12.581 5.055 1.004 1.00 96.62 98 ALA A O 1
ATOM 784 N N . CYS A 1 99 ? -12.929 4.462 3.150 1.00 97.38 99 CYS A N 1
ATOM 785 C CA . CYS A 1 99 ? -12.151 5.530 3.763 1.00 97.38 99 CYS A CA 1
ATOM 786 C C . CYS A 1 99 ? -10.677 5.162 4.025 1.00 97.38 99 CYS A C 1
ATOM 788 O O . CYS A 1 99 ? -9.925 6.018 4.496 1.00 97.38 99 CYS A O 1
ATOM 790 N N . VAL A 1 100 ? -10.239 3.948 3.663 1.00 98.19 100 VAL A N 1
ATOM 791 C CA . VAL A 1 100 ? -8.854 3.484 3.836 1.00 98.19 100 VAL A CA 1
ATOM 792 C C . VAL A 1 100 ? -8.039 3.646 2.547 1.00 98.19 100 VAL A C 1
ATOM 794 O O . VAL A 1 100 ? -8.390 3.090 1.505 1.00 98.19 100 VAL A O 1
ATOM 797 N N . LEU A 1 101 ? -6.905 4.347 2.628 1.00 98.44 101 LEU A N 1
ATOM 798 C CA . LEU A 1 101 ? -5.873 4.341 1.586 1.00 98.44 101 LEU A CA 1
ATOM 799 C C . LEU A 1 101 ? -4.887 3.200 1.852 1.00 98.44 101 LEU A C 1
ATOM 801 O O . LEU A 1 101 ? -4.044 3.299 2.743 1.00 98.44 101 LEU A O 1
ATOM 805 N N . PHE A 1 102 ? -4.985 2.133 1.062 1.00 98.00 102 PHE A N 1
ATOM 806 C CA . PHE A 1 102 ? -4.041 1.016 1.085 1.00 98.00 102 PHE A CA 1
ATOM 807 C C . PHE A 1 102 ? -2.788 1.400 0.312 1.00 98.00 102 PHE A C 1
ATOM 809 O O . PHE A 1 102 ? -2.893 1.722 -0.872 1.00 98.00 102 PHE A O 1
ATOM 816 N N . SER A 1 103 ? -1.620 1.341 0.946 1.00 97.31 103 SER A N 1
ATOM 817 C CA . SER A 1 103 ? -0.348 1.652 0.298 1.00 97.31 103 SER A CA 1
ATOM 818 C C . SER A 1 103 ? 0.705 0.579 0.536 1.00 97.31 103 SER A C 1
ATOM 820 O O . SER A 1 103 ? 0.558 -0.257 1.430 1.00 97.31 103 SER A O 1
ATOM 822 N N . ASP A 1 104 ? 1.719 0.562 -0.326 1.00 96.06 104 ASP A N 1
ATOM 823 C CA . ASP A 1 104 ? 2.888 -0.306 -0.184 1.00 96.06 104 ASP A CA 1
ATOM 824 C C . ASP A 1 104 ? 4.009 0.117 -1.137 1.00 96.06 104 ASP A C 1
ATOM 826 O O . ASP A 1 104 ? 3.778 0.808 -2.140 1.00 96.06 104 ASP A O 1
ATOM 830 N N . GLU A 1 105 ? 5.212 -0.377 -0.868 1.00 94.56 105 GLU A N 1
ATOM 831 C CA . GLU A 1 105 ? 6.332 -0.365 -1.793 1.00 94.56 105 GLU A CA 1
ATOM 832 C C . GLU A 1 105 ? 6.440 -1.696 -2.551 1.00 94.56 105 GLU A C 1
ATOM 834 O O . GLU A 1 105 ? 6.404 -2.781 -1.980 1.00 94.56 105 GLU A O 1
ATOM 839 N N . SER A 1 106 ? 6.677 -1.637 -3.862 1.00 92.94 106 SER A N 1
ATOM 840 C CA . SER A 1 106 ? 6.956 -2.829 -4.669 1.00 92.94 106 SER A CA 1
ATOM 841 C C . SER A 1 106 ? 8.216 -2.677 -5.502 1.00 92.94 106 SER A C 1
ATOM 843 O O . SER A 1 106 ? 8.684 -1.574 -5.798 1.00 92.94 106 SER A O 1
ATOM 845 N N . ARG A 1 107 ? 8.808 -3.812 -5.878 1.00 90.62 107 ARG A N 1
ATOM 846 C CA . ARG A 1 107 ? 10.068 -3.871 -6.614 1.00 90.62 107 ARG A CA 1
ATOM 847 C C . ARG A 1 107 ? 9.895 -4.598 -7.941 1.00 90.62 107 ARG A C 1
ATOM 849 O O . ARG A 1 107 ? 9.630 -5.794 -7.971 1.00 90.62 107 ARG A O 1
ATOM 856 N N . PHE A 1 108 ? 10.175 -3.895 -9.034 1.00 89.06 108 PHE A N 1
ATOM 857 C CA . PHE A 1 108 ? 10.141 -4.428 -10.397 1.00 89.06 108 PHE A CA 1
ATOM 858 C C . PHE A 1 108 ? 11.557 -4.538 -10.969 1.00 89.06 108 PHE A C 1
ATOM 860 O O . PHE A 1 108 ? 12.357 -3.614 -10.831 1.00 89.06 108 PHE A O 1
ATOM 867 N N . SER A 1 109 ? 11.897 -5.652 -11.619 1.00 84.62 109 SER A N 1
ATOM 868 C CA . SER A 1 109 ? 13.223 -5.892 -12.209 1.00 84.62 109 SER A CA 1
ATOM 869 C C . SER A 1 109 ? 13.166 -6.103 -13.721 1.00 84.62 109 SER A C 1
ATOM 871 O O . SER A 1 109 ? 12.193 -6.629 -14.252 1.00 84.62 109 SER A O 1
ATOM 873 N N . LEU A 1 110 ? 14.245 -5.721 -14.415 1.00 73.88 110 LEU A N 1
ATOM 874 C CA . LEU A 1 110 ? 14.412 -5.969 -15.858 1.00 73.88 110 LEU A CA 1
ATOM 875 C C . LEU A 1 110 ? 14.660 -7.452 -16.159 1.00 73.88 110 LEU A C 1
ATOM 877 O O . LEU A 1 110 ? 14.157 -7.998 -17.136 1.00 73.88 110 LEU A O 1
ATOM 881 N N . SER A 1 111 ? 15.437 -8.118 -15.303 1.00 61.19 111 SER A N 1
ATOM 882 C CA . SER A 1 111 ? 15.555 -9.569 -15.318 1.00 61.19 111 SER A CA 1
ATOM 883 C C . SER A 1 111 ? 14.367 -10.141 -14.559 1.00 61.19 111 SER A C 1
ATOM 885 O O . SER A 1 111 ? 14.288 -10.014 -13.335 1.00 61.19 111 SER A O 1
ATOM 887 N N . SER A 1 112 ? 13.436 -10.768 -15.271 1.00 52.28 112 SER A N 1
ATOM 888 C CA . SER A 1 112 ? 12.487 -11.652 -14.609 1.00 52.28 112 SER A CA 1
ATOM 889 C C . SER A 1 112 ? 13.280 -12.825 -14.027 1.00 52.28 112 SER A C 1
ATOM 891 O O . SER A 1 112 ? 14.036 -13.482 -14.744 1.00 52.28 112 SER A O 1
ATOM 893 N N . ASP A 1 113 ? 13.102 -13.139 -12.744 1.00 47.81 113 ASP A N 1
ATOM 894 C CA . ASP A 1 113 ? 13.609 -14.379 -12.134 1.00 47.81 113 ASP A CA 1
ATOM 895 C C . ASP A 1 113 ? 12.859 -15.621 -12.670 1.00 47.81 113 ASP A C 1
ATOM 897 O O . ASP A 1 113 ? 12.648 -16.615 -11.978 1.00 47.81 113 ASP A O 1
ATOM 901 N N . CYS A 1 114 ? 12.461 -15.601 -13.945 1.00 44.34 114 CYS A N 1
ATOM 902 C CA . CYS A 1 114 ? 11.774 -16.666 -14.658 1.00 44.34 114 CYS A CA 1
ATOM 903 C C . CYS A 1 114 ? 12.699 -17.845 -15.003 1.00 44.34 114 CYS A C 1
ATOM 905 O O . CYS A 1 114 ? 12.528 -18.479 -16.046 1.00 44.34 114 CYS A O 1
ATOM 907 N N . ARG A 1 115 ? 13.618 -18.241 -14.112 1.00 44.34 115 ARG A N 1
ATOM 908 C CA . ARG A 1 115 ? 14.030 -19.652 -14.082 1.00 44.34 115 ARG A CA 1
ATOM 909 C C . ARG A 1 115 ? 12.890 -20.426 -13.426 1.00 44.34 115 ARG A C 1
ATOM 911 O O . ARG A 1 115 ? 12.847 -20.596 -12.213 1.00 44.34 115 ARG A O 1
ATOM 918 N N . ARG A 1 116 ? 11.921 -20.796 -14.265 1.00 48.41 116 ARG A N 1
ATOM 919 C CA . ARG A 1 116 ? 10.678 -21.512 -13.951 1.00 48.41 116 ARG A CA 1
ATOM 920 C C . ARG A 1 116 ? 10.979 -22.853 -13.267 1.00 48.41 116 ARG A C 1
ATOM 922 O O . ARG A 1 116 ? 11.070 -23.874 -13.938 1.00 48.41 116 ARG A O 1
ATOM 929 N N . GLN A 1 117 ? 11.128 -22.857 -11.946 1.00 47.56 117 GLN A N 1
ATOM 930 C CA . GLN A 1 117 ? 11.051 -24.087 -11.162 1.00 47.56 117 GLN A CA 1
ATOM 931 C C . GLN A 1 117 ? 9.568 -24.443 -11.002 1.00 47.56 117 GLN A C 1
ATOM 933 O O . GLN A 1 117 ? 8.789 -23.676 -10.440 1.00 47.56 117 GLN A O 1
ATOM 938 N N . LEU A 1 118 ? 9.164 -25.567 -11.590 1.00 57.31 118 LEU A N 1
ATOM 939 C CA . LEU A 1 118 ? 7.844 -26.163 -11.395 1.00 57.31 118 LEU A CA 1
ATOM 940 C C . LEU A 1 118 ? 7.971 -27.248 -10.325 1.00 57.31 118 LEU A C 1
ATOM 942 O O . LEU A 1 118 ? 8.938 -28.007 -10.350 1.00 57.31 118 LEU A O 1
ATOM 946 N N . ILE A 1 119 ? 6.994 -27.328 -9.422 1.00 54.34 119 ILE A N 1
ATOM 947 C CA . ILE A 1 119 ? 6.849 -28.442 -8.480 1.00 54.34 119 ILE A CA 1
ATOM 948 C C . ILE A 1 119 ? 5.565 -29.212 -8.810 1.00 54.34 119 ILE A C 1
ATOM 950 O O . ILE A 1 119 ? 4.599 -28.644 -9.333 1.00 54.34 119 ILE A O 1
ATOM 954 N N . TRP A 1 120 ? 5.561 -30.512 -8.539 1.00 59.16 120 TRP A N 1
ATOM 955 C CA . TRP A 1 120 ? 4.376 -31.360 -8.669 1.00 59.16 120 TRP A CA 1
ATOM 956 C C . TRP A 1 120 ? 3.571 -31.275 -7.373 1.00 59.16 120 TRP A C 1
ATOM 958 O O . TRP A 1 120 ? 4.143 -31.487 -6.306 1.00 59.16 120 TRP A O 1
ATOM 968 N N . ARG A 1 121 ? 2.284 -30.908 -7.451 1.00 72.75 121 ARG A N 1
ATOM 969 C CA . ARG A 1 121 ? 1.389 -30.842 -6.284 1.00 72.75 121 ARG A CA 1
ATOM 970 C C . ARG A 1 121 ? -0.087 -30.938 -6.670 1.00 72.75 121 ARG A C 1
ATOM 972 O O . ARG A 1 121 ? -0.484 -30.468 -7.736 1.00 72.75 121 ARG A O 1
ATOM 979 N N . GLU A 1 122 ? -0.897 -31.420 -5.734 1.00 64.25 122 GLU A N 1
ATOM 980 C CA . GLU A 1 122 ? -2.357 -31.497 -5.851 1.00 64.25 122 GLU A CA 1
ATOM 981 C C . GLU A 1 122 ? -3.032 -30.110 -5.996 1.00 64.25 122 GLU A C 1
ATOM 983 O O . GLU A 1 122 ? -2.516 -29.062 -5.575 1.00 64.25 122 GLU A O 1
ATOM 988 N N . SER A 1 123 ? -4.237 -30.088 -6.573 1.00 56.25 123 SER A N 1
ATOM 989 C CA . SER A 1 123 ? -5.059 -28.874 -6.655 1.00 56.25 123 SER A CA 1
ATOM 990 C C . SER A 1 123 ? -5.487 -28.399 -5.258 1.00 56.25 123 SER A C 1
ATOM 992 O O . SER A 1 123 ? -5.820 -29.197 -4.391 1.00 56.25 123 SER A O 1
ATOM 994 N N . GLY A 1 124 ? -5.461 -27.086 -5.009 1.00 71.25 124 GLY A N 1
ATOM 995 C CA . GLY A 1 124 ? -5.842 -26.504 -3.711 1.00 71.25 124 GLY A CA 1
ATOM 996 C C . GLY A 1 124 ? -4.783 -26.574 -2.596 1.00 71.25 124 GLY A C 1
ATOM 997 O O . GLY A 1 124 ? -4.928 -25.892 -1.587 1.00 71.25 124 GLY A O 1
ATOM 998 N N . THR A 1 125 ? -3.667 -27.291 -2.771 1.00 70.62 125 THR A N 1
ATOM 999 C CA . THR A 1 125 ? -2.636 -27.468 -1.716 1.00 70.62 125 THR A CA 1
ATOM 1000 C C . THR A 1 125 ? -1.507 -26.431 -1.756 1.00 70.62 125 THR A C 1
ATOM 1002 O O . THR A 1 125 ? -0.437 -26.622 -1.180 1.00 70.62 125 THR A O 1
ATOM 1005 N N . ALA A 1 126 ? -1.742 -25.303 -2.429 1.00 70.06 126 ALA A N 1
ATOM 1006 C CA . ALA A 1 126 ? -0.717 -24.322 -2.788 1.00 70.06 126 ALA A CA 1
ATOM 1007 C C . ALA A 1 126 ? 0.029 -23.701 -1.606 1.00 70.06 126 ALA A C 1
ATOM 1009 O O . ALA A 1 126 ? 1.192 -23.342 -1.743 1.00 70.06 126 ALA A O 1
ATOM 1010 N N . TYR A 1 127 ? -0.661 -23.592 -0.474 1.00 69.94 127 TYR A N 1
ATOM 1011 C CA . TYR A 1 127 ? -0.200 -22.916 0.734 1.00 69.94 127 TYR A CA 1
ATOM 1012 C C . TYR A 1 127 ? 0.237 -23.896 1.833 1.00 69.94 127 TYR A C 1
ATOM 1014 O O . TYR A 1 127 ? 0.398 -23.499 2.987 1.00 69.94 127 TYR A O 1
ATOM 1022 N N . ARG A 1 128 ? 0.394 -25.189 1.511 1.00 73.31 128 ARG A N 1
ATOM 1023 C CA . ARG A 1 128 ? 0.982 -26.156 2.447 1.00 73.31 128 ARG A CA 1
ATOM 1024 C C . ARG A 1 128 ? 2.488 -25.912 2.575 1.00 73.31 128 ARG A C 1
ATOM 1026 O O . ARG A 1 128 ? 3.109 -25.618 1.556 1.00 73.31 128 ARG A O 1
ATOM 1033 N N . PRO A 1 129 ? 3.089 -26.080 3.767 1.00 64.69 129 PRO A N 1
ATOM 1034 C CA . PRO A 1 129 ? 4.517 -25.839 3.975 1.00 64.69 129 PRO A CA 1
ATOM 1035 C C . PRO A 1 129 ? 5.427 -26.601 3.004 1.00 64.69 129 PRO A C 1
ATOM 1037 O O . PRO A 1 129 ? 6.392 -26.028 2.513 1.00 64.69 129 PRO A O 1
ATOM 1040 N N . GLU A 1 130 ? 5.091 -27.849 2.654 1.00 61.31 130 GLU A N 1
ATOM 1041 C CA . GLU A 1 130 ? 5.855 -28.641 1.676 1.00 61.31 130 GLU A CA 1
ATOM 1042 C C . GLU A 1 130 ? 5.845 -28.074 0.240 1.00 61.31 130 GLU A C 1
ATOM 1044 O O . GLU A 1 130 ? 6.685 -28.445 -0.576 1.00 61.31 130 GLU A O 1
ATOM 1049 N N . ASN A 1 131 ? 4.918 -27.160 -0.064 1.00 74.56 131 ASN A N 1
ATOM 1050 C CA . ASN A 1 131 ? 4.688 -26.586 -1.390 1.00 74.56 131 ASN A CA 1
ATOM 1051 C C . ASN A 1 131 ? 5.127 -25.115 -1.500 1.00 74.56 131 ASN A C 1
ATOM 1053 O O . ASN A 1 131 ? 4.784 -24.460 -2.486 1.00 74.56 131 ASN A O 1
ATOM 1057 N N . ILE A 1 132 ? 5.854 -24.581 -0.513 1.00 63.28 132 ILE A N 1
ATOM 1058 C CA . ILE A 1 132 ? 6.336 -23.192 -0.480 1.00 63.28 132 ILE A CA 1
ATOM 1059 C C . ILE A 1 132 ? 7.858 -23.185 -0.675 1.00 63.28 132 ILE A C 1
ATOM 1061 O O . ILE A 1 132 ? 8.581 -23.927 -0.019 1.00 63.28 132 ILE A O 1
ATOM 1065 N N . GLN A 1 133 ? 8.360 -22.329 -1.572 1.00 59.41 133 GLN A N 1
ATOM 1066 C CA . GLN A 1 133 ? 9.797 -22.087 -1.733 1.00 59.41 133 GLN A CA 1
ATOM 1067 C C . GLN A 1 133 ? 10.170 -20.741 -1.109 1.00 59.41 133 GLN A C 1
ATOM 1069 O O . GLN A 1 133 ? 9.715 -19.694 -1.570 1.00 59.41 133 GLN A O 1
ATOM 1074 N N . GLU A 1 134 ? 11.037 -20.767 -0.100 1.00 48.50 134 GLU A N 1
ATOM 1075 C CA . GLU A 1 134 ? 11.597 -19.568 0.528 1.00 48.50 134 GLU A CA 1
ATOM 1076 C C . GLU A 1 134 ? 12.805 -19.061 -0.284 1.00 48.50 134 GLU A C 1
ATOM 1078 O O . GLU A 1 134 ? 13.668 -19.842 -0.695 1.00 48.50 134 GLU A O 1
ATOM 1083 N N . LYS A 1 135 ? 12.876 -17.752 -0.553 1.00 53.09 135 LYS A N 1
ATOM 1084 C CA . LYS A 1 135 ? 14.012 -17.118 -1.241 1.00 53.09 135 LYS A CA 1
ATOM 1085 C C . LYS A 1 135 ? 14.364 -15.783 -0.597 1.00 53.09 135 LYS A C 1
ATOM 1087 O O . LYS A 1 135 ? 13.547 -14.871 -0.603 1.00 53.09 135 LYS A O 1
ATOM 1092 N N . ASP A 1 136 ? 15.628 -15.648 -0.203 1.00 43.47 136 ASP A N 1
ATOM 1093 C CA . ASP A 1 136 ? 16.235 -14.390 0.236 1.00 43.47 136 ASP A CA 1
ATOM 1094 C C . ASP A 1 136 ? 17.356 -13.961 -0.729 1.00 43.47 136 ASP A C 1
ATOM 1096 O O . ASP A 1 136 ? 18.487 -14.438 -0.621 1.00 43.47 136 ASP A O 1
ATOM 1100 N N . ARG A 1 137 ? 17.024 -13.071 -1.685 1.00 43.00 137 ARG A N 1
ATOM 1101 C CA . ARG A 1 137 ? 17.853 -11.995 -2.307 1.00 43.00 137 ARG A CA 1
ATOM 1102 C C . ARG A 1 137 ? 17.373 -11.623 -3.719 1.00 43.00 137 ARG A C 1
ATOM 1104 O O . ARG A 1 137 ? 17.061 -12.489 -4.529 1.00 43.00 137 ARG A O 1
ATOM 1111 N N . TYR A 1 138 ? 17.382 -10.315 -4.003 1.00 52.81 138 TYR A N 1
ATOM 1112 C CA . TYR A 1 138 ? 16.839 -9.680 -5.216 1.00 52.81 138 TYR A CA 1
ATOM 1113 C C . TYR A 1 138 ? 17.895 -9.421 -6.315 1.00 52.81 138 TYR A C 1
ATOM 1115 O O . TYR A 1 138 ? 19.064 -9.197 -5.985 1.00 52.81 138 TYR A O 1
ATOM 1123 N N . PRO A 1 139 ? 17.503 -9.337 -7.605 1.00 54.06 139 PRO A N 1
ATOM 1124 C CA . PRO A 1 139 ? 18.398 -8.985 -8.712 1.00 54.06 139 PRO A CA 1
ATOM 1125 C C . PRO A 1 139 ? 18.920 -7.536 -8.660 1.00 54.06 139 PRO A C 1
ATOM 1127 O O . PRO A 1 139 ? 18.226 -6.607 -8.238 1.00 54.06 139 PRO A O 1
ATOM 1130 N N . THR A 1 140 ? 20.133 -7.328 -9.181 1.00 53.22 140 THR A N 1
ATOM 1131 C CA . THR A 1 140 ? 20.912 -6.070 -9.159 1.00 53.22 140 THR A CA 1
ATOM 1132 C C . THR A 1 140 ? 20.356 -4.928 -10.028 1.00 53.22 140 THR A C 1
ATOM 1134 O O . THR A 1 140 ? 20.823 -3.796 -9.918 1.00 53.22 140 THR A O 1
ATOM 1137 N N . CYS A 1 141 ? 19.341 -5.174 -10.865 1.00 64.38 141 CYS A N 1
ATOM 1138 C CA . CYS A 1 141 ? 18.705 -4.169 -11.732 1.00 64.38 141 CYS A CA 1
ATOM 1139 C C . CYS A 1 141 ? 17.193 -4.078 -11.488 1.00 64.38 141 CYS A C 1
ATOM 1141 O O . CYS A 1 141 ? 16.386 -4.422 -12.355 1.00 64.38 141 CYS A O 1
ATOM 1143 N N . SER A 1 142 ? 16.825 -3.615 -10.296 1.00 80.75 142 SER A N 1
ATOM 1144 C CA . SER A 1 142 ? 15.438 -3.392 -9.891 1.00 80.75 142 SER A CA 1
ATOM 1145 C C . SER A 1 142 ? 15.130 -1.918 -9.612 1.00 80.75 142 SER A C 1
ATOM 1147 O O . SER A 1 142 ? 16.035 -1.103 -9.415 1.00 80.75 142 SER A O 1
ATOM 1149 N N . ILE A 1 143 ? 13.843 -1.587 -9.663 1.00 89.31 143 ILE A N 1
ATOM 1150 C CA . ILE A 1 143 ? 13.250 -0.275 -9.411 1.00 89.31 143 ILE A CA 1
ATOM 1151 C C . ILE A 1 143 ? 12.245 -0.458 -8.288 1.00 89.31 143 ILE A C 1
ATOM 1153 O O . ILE A 1 143 ? 11.448 -1.393 -8.329 1.00 89.31 143 ILE A O 1
ATOM 1157 N N . MET A 1 144 ? 12.319 0.410 -7.287 1.00 92.75 144 MET A N 1
ATOM 1158 C CA . MET A 1 144 ? 11.359 0.456 -6.196 1.00 92.75 144 MET A CA 1
ATOM 1159 C C . MET A 1 144 ? 10.328 1.535 -6.507 1.00 92.75 144 MET A C 1
ATOM 1161 O O . MET A 1 144 ? 10.686 2.647 -6.895 1.00 92.75 144 MET A O 1
ATOM 1165 N N . VAL A 1 145 ? 9.059 1.185 -6.376 1.00 95.81 145 VAL A N 1
ATOM 1166 C CA . VAL A 1 145 ? 7.929 2.087 -6.578 1.00 95.81 145 VAL A CA 1
ATOM 1167 C C . VAL A 1 145 ? 7.050 2.078 -5.339 1.00 95.81 145 VAL A C 1
ATOM 1169 O O . VAL A 1 145 ? 7.025 1.084 -4.622 1.00 95.81 145 VAL A O 1
ATOM 1172 N N . TRP A 1 146 ? 6.336 3.170 -5.108 1.00 97.56 146 TRP A N 1
ATOM 1173 C CA . TRP A 1 146 ? 5.313 3.293 -4.077 1.00 97.56 146 TRP A CA 1
ATOM 1174 C C . TRP A 1 146 ? 4.015 3.775 -4.721 1.00 97.56 146 TRP A C 1
ATOM 1176 O O . TRP A 1 146 ? 4.040 4.605 -5.637 1.00 97.56 146 TRP A O 1
ATOM 1186 N N . ALA A 1 147 ? 2.880 3.271 -4.253 1.00 98.12 147 ALA A N 1
ATOM 1187 C CA . ALA A 1 147 ? 1.586 3.860 -4.569 1.00 98.12 147 ALA A CA 1
ATOM 1188 C C . ALA A 1 147 ? 0.565 3.587 -3.465 1.00 98.12 147 ALA A C 1
ATOM 1190 O O . ALA A 1 147 ? 0.769 2.736 -2.602 1.00 98.12 147 ALA A O 1
ATOM 1191 N N . GLY A 1 148 ? -0.558 4.298 -3.545 1.00 98.19 148 GLY A N 1
ATOM 1192 C CA . GLY A 1 148 ? -1.747 4.064 -2.744 1.00 98.19 148 GLY A CA 1
ATOM 1193 C C . GLY A 1 148 ? -2.995 3.893 -3.610 1.00 98.19 148 GLY A C 1
ATOM 1194 O O . GLY A 1 148 ? -3.141 4.546 -4.648 1.00 98.19 148 GLY A O 1
ATOM 1195 N N . ILE A 1 149 ? -3.908 3.030 -3.167 1.00 98.31 149 ILE A N 1
ATOM 1196 C CA . ILE A 1 149 ? -5.222 2.794 -3.775 1.00 98.31 149 ILE A CA 1
ATOM 1197 C C . ILE A 1 149 ? -6.331 2.964 -2.737 1.00 98.31 149 ILE A C 1
ATOM 1199 O O . ILE A 1 149 ? -6.166 2.635 -1.563 1.00 98.31 149 ILE A O 1
ATOM 1203 N N . MET A 1 150 ? -7.472 3.463 -3.189 1.00 97.62 150 MET A N 1
ATOM 1204 C CA . MET A 1 150 ? -8.651 3.733 -2.377 1.00 97.62 150 MET A CA 1
ATOM 1205 C C . MET A 1 150 ? -9.900 3.558 -3.245 1.00 97.62 150 MET A C 1
ATOM 1207 O O . MET A 1 150 ? -9.814 3.564 -4.475 1.00 97.62 150 MET A O 1
ATOM 1211 N N . ILE A 1 151 ? -11.074 3.435 -2.628 1.00 97.25 151 ILE A N 1
ATOM 1212 C CA . ILE A 1 151 ? -12.326 3.547 -3.381 1.00 97.25 151 ILE A CA 1
ATOM 1213 C C . ILE A 1 151 ? -12.394 4.925 -4.049 1.00 97.25 151 ILE A C 1
ATOM 1215 O O . ILE A 1 151 ? -12.186 5.948 -3.398 1.00 97.25 151 ILE A O 1
ATOM 1219 N N . ASN A 1 152 ? -12.697 4.947 -5.348 1.00 95.31 152 ASN A N 1
ATOM 1220 C CA . ASN A 1 152 ? -12.778 6.151 -6.183 1.00 95.31 152 ASN A CA 1
ATOM 1221 C C . ASN A 1 152 ? -11.475 6.967 -6.284 1.00 95.31 152 ASN A C 1
ATOM 1223 O O . ASN A 1 152 ? -11.511 8.126 -6.706 1.00 95.31 152 ASN A O 1
ATOM 1227 N N . GLY A 1 153 ? -10.320 6.402 -5.925 1.00 95.00 153 GLY A N 1
ATOM 1228 C CA . GLY A 1 153 ? -9.058 7.123 -6.028 1.00 95.00 153 GLY A CA 1
ATOM 1229 C C . GLY A 1 153 ? -7.811 6.249 -6.022 1.00 95.00 153 GLY A C 1
ATOM 1230 O O . GLY A 1 153 ? -7.791 5.114 -5.555 1.00 95.00 153 GLY A O 1
ATOM 1231 N N . ARG A 1 154 ? -6.721 6.819 -6.530 1.00 97.56 154 ARG A N 1
ATOM 1232 C CA . ARG A 1 154 ? -5.372 6.259 -6.426 1.00 97.56 154 ARG A CA 1
ATOM 1233 C C . ARG A 1 154 ? -4.338 7.368 -6.488 1.00 97.56 154 ARG A C 1
ATOM 1235 O O . ARG A 1 154 ? -4.595 8.434 -7.051 1.00 97.56 154 ARG A O 1
ATOM 1242 N N . THR A 1 155 ? -3.155 7.110 -5.959 1.00 98.00 155 THR A N 1
ATOM 1243 C CA . THR A 1 155 ? -2.018 8.011 -6.133 1.00 98.00 155 THR A CA 1
ATOM 1244 C C . THR A 1 155 ? -1.454 7.878 -7.547 1.00 98.00 155 THR A C 1
ATOM 1246 O O . THR A 1 155 ? -1.700 6.901 -8.263 1.00 98.00 155 THR A O 1
ATOM 1249 N N . ARG A 1 156 ? -0.626 8.844 -7.954 1.00 97.06 156 ARG A N 1
ATOM 1250 C CA . ARG A 1 156 ? 0.345 8.573 -9.021 1.00 97.06 156 ARG A CA 1
ATOM 1251 C C . ARG A 1 156 ? 1.342 7.523 -8.529 1.00 97.06 156 ARG A C 1
ATOM 1253 O O . ARG A 1 156 ? 1.585 7.423 -7.325 1.00 97.06 156 ARG A O 1
ATOM 1260 N N . LEU A 1 157 ? 1.916 6.764 -9.459 1.00 97.81 157 LEU A N 1
ATOM 1261 C CA . LEU A 1 157 ? 2.998 5.840 -9.142 1.00 97.81 157 LEU A CA 1
ATOM 1262 C C . LEU A 1 157 ? 4.266 6.640 -8.827 1.00 97.81 157 LEU A C 1
ATOM 1264 O O . LEU A 1 157 ? 4.807 7.320 -9.702 1.00 97.81 157 LEU A O 1
ATOM 1268 N N . HIS A 1 158 ? 4.736 6.561 -7.586 1.00 97.38 158 HIS A N 1
ATOM 1269 C CA . HIS A 1 158 ? 5.975 7.199 -7.156 1.00 97.38 158 HIS A CA 1
ATOM 1270 C C . HIS A 1 158 ? 7.156 6.269 -7.417 1.00 97.38 158 HIS A C 1
ATOM 1272 O O . HIS A 1 158 ? 7.132 5.106 -7.021 1.00 97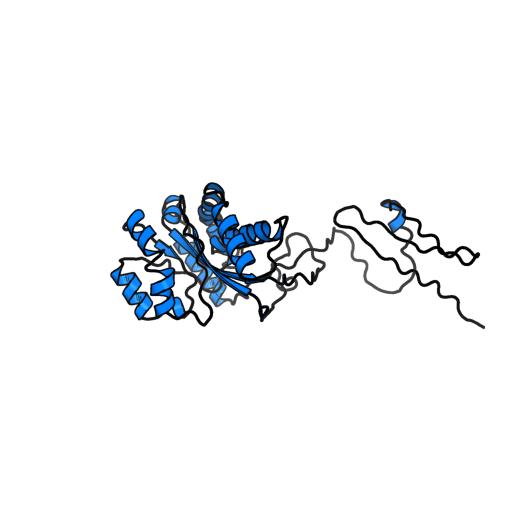.38 158 HIS A O 1
ATOM 1278 N N . VAL A 1 159 ? 8.209 6.769 -8.061 1.00 95.31 159 VAL A N 1
ATOM 1279 C CA . VAL A 1 159 ? 9.469 6.028 -8.198 1.00 95.31 159 VAL A CA 1
ATOM 1280 C C . VAL A 1 159 ? 10.367 6.421 -7.039 1.00 95.31 159 VAL A C 1
ATOM 1282 O O . VAL A 1 159 ? 10.857 7.548 -6.981 1.00 95.31 159 VAL A O 1
ATOM 1285 N N . VAL A 1 160 ? 10.601 5.479 -6.131 1.00 92.12 160 VAL A N 1
ATOM 1286 C CA . VAL A 1 160 ? 11.416 5.709 -4.940 1.00 92.12 160 VAL A CA 1
ATOM 1287 C C . VAL A 1 160 ? 12.869 5.892 -5.361 1.00 92.12 160 VAL A C 1
ATOM 1289 O O . VAL A 1 160 ? 13.445 5.052 -6.063 1.00 92.12 160 VAL A O 1
ATOM 1292 N N . ALA A 1 161 ? 13.482 6.995 -4.927 1.00 85.06 161 ALA A N 1
ATOM 1293 C CA . ALA A 1 161 ? 14.873 7.260 -5.262 1.00 85.06 161 ALA A CA 1
ATOM 1294 C C . ALA A 1 161 ? 15.805 6.204 -4.636 1.00 85.06 161 ALA A C 1
ATOM 1296 O O . ALA A 1 161 ? 15.556 5.693 -3.539 1.00 85.06 161 ALA A O 1
ATOM 1297 N N . ASN A 1 162 ? 16.897 5.884 -5.339 1.00 82.56 162 ASN A N 1
ATOM 1298 C CA . ASN A 1 162 ? 17.866 4.880 -4.894 1.00 82.56 162 ASN A CA 1
ATOM 1299 C C . ASN A 1 162 ? 18.397 5.184 -3.483 1.00 82.56 162 ASN A C 1
ATOM 1301 O O . ASN A 1 162 ? 18.618 6.336 -3.120 1.00 82.56 162 ASN A O 1
ATOM 1305 N N . GLY A 1 163 ? 18.691 4.125 -2.730 1.00 82.56 163 GLY A N 1
ATOM 1306 C CA . GLY A 1 163 ? 19.199 4.211 -1.362 1.00 82.56 163 GLY A CA 1
ATOM 1307 C C . GLY A 1 163 ? 18.157 3.782 -0.335 1.00 82.56 163 GLY A C 1
ATOM 1308 O O . GLY A 1 163 ? 17.032 3.426 -0.675 1.00 82.56 163 GLY A O 1
ATOM 1309 N N . THR A 1 164 ? 18.551 3.785 0.934 1.00 85.94 164 THR A N 1
ATOM 1310 C CA . THR A 1 164 ? 17.682 3.367 2.037 1.00 85.94 164 THR A CA 1
ATOM 1311 C C . THR A 1 164 ? 16.565 4.386 2.255 1.00 85.94 164 THR A C 1
ATOM 1313 O O . THR A 1 164 ? 16.831 5.590 2.325 1.00 85.94 164 THR A O 1
ATOM 1316 N N . MET A 1 165 ? 15.325 3.909 2.374 1.00 90.56 165 MET A N 1
ATOM 1317 C CA . MET A 1 165 ? 14.199 4.732 2.813 1.00 90.56 165 MET A CA 1
ATOM 1318 C C . MET A 1 165 ? 14.384 5.065 4.298 1.00 90.56 165 MET A C 1
ATOM 1320 O O . MET A 1 165 ? 14.444 4.170 5.139 1.00 90.56 165 MET A O 1
ATOM 1324 N N . THR A 1 166 ? 14.530 6.349 4.620 1.00 95.00 166 THR A N 1
ATOM 1325 C CA . THR A 1 166 ? 14.555 6.845 6.004 1.00 95.00 166 THR A CA 1
ATOM 1326 C C . THR A 1 166 ? 13.183 7.404 6.367 1.00 95.00 166 THR A C 1
ATOM 1328 O O . THR A 1 166 ? 12.393 7.705 5.476 1.00 95.00 166 THR A O 1
ATOM 1331 N N . GLY A 1 167 ? 12.900 7.593 7.660 1.00 96.12 167 GLY A N 1
ATOM 1332 C CA . GLY A 1 167 ? 11.641 8.220 8.082 1.00 96.12 167 GLY A CA 1
ATOM 1333 C C . GLY A 1 167 ? 11.442 9.615 7.485 1.00 96.12 167 GLY A C 1
ATOM 1334 O O . GLY A 1 167 ? 10.374 9.906 6.963 1.00 96.12 167 GLY A O 1
ATOM 1335 N N . GLN A 1 168 ? 12.497 10.436 7.438 1.00 96.69 168 GLN A N 1
ATOM 1336 C CA . GLN A 1 168 ? 12.425 11.756 6.804 1.00 96.69 168 GLN A CA 1
ATOM 1337 C C . GLN A 1 168 ? 12.123 11.666 5.302 1.00 96.69 168 GLN A C 1
ATOM 1339 O O . GLN A 1 168 ? 11.261 12.379 4.805 1.00 96.69 168 GLN A O 1
ATOM 1344 N N . ARG A 1 169 ? 12.773 10.743 4.580 1.00 96.00 169 ARG A N 1
ATOM 1345 C CA . ARG A 1 169 ? 12.466 10.524 3.160 1.00 96.00 169 ARG A CA 1
ATOM 1346 C C . ARG A 1 169 ? 11.037 10.039 2.957 1.00 96.00 169 ARG A C 1
ATOM 1348 O O . ARG A 1 169 ? 10.401 10.463 2.008 1.00 96.00 169 ARG A O 1
ATOM 1355 N N . TYR A 1 170 ? 10.520 9.196 3.844 1.00 97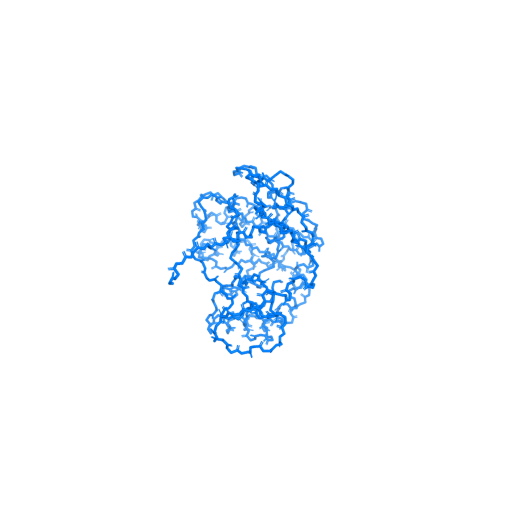.00 170 TYR A N 1
ATOM 1356 C CA . TYR A 1 170 ? 9.129 8.760 3.781 1.00 97.00 170 TYR A CA 1
ATOM 1357 C C . TYR A 1 170 ? 8.156 9.938 3.960 1.00 97.00 170 TYR A C 1
ATOM 1359 O O . TYR A 1 170 ? 7.181 10.049 3.223 1.00 97.00 170 TYR A O 1
ATOM 1367 N N . ILE A 1 171 ? 8.455 10.881 4.857 1.00 97.62 171 ILE A N 1
ATOM 1368 C CA . ILE A 1 171 ? 7.673 12.120 4.998 1.00 97.62 171 ILE A CA 1
ATOM 1369 C C . ILE A 1 171 ? 7.698 12.932 3.695 1.00 97.62 171 ILE A C 1
ATOM 1371 O O . ILE A 1 171 ? 6.642 13.267 3.150 1.00 97.62 171 ILE A O 1
ATOM 1375 N N . ASP A 1 172 ? 8.900 13.213 3.189 1.00 96.88 172 ASP A N 1
ATOM 1376 C CA . ASP A 1 172 ? 9.122 14.136 2.072 1.00 96.88 172 ASP A CA 1
ATOM 1377 C C . ASP A 1 172 ? 8.696 13.555 0.717 1.00 96.88 172 ASP A C 1
ATOM 1379 O O . ASP A 1 172 ? 8.245 14.291 -0.158 1.00 96.88 172 ASP A O 1
ATOM 1383 N N . GLU A 1 173 ? 8.848 12.243 0.529 1.00 95.50 173 GLU A N 1
ATOM 1384 C CA . GLU A 1 173 ? 8.535 11.551 -0.722 1.00 95.50 173 GLU A CA 1
ATOM 1385 C C . GLU A 1 173 ? 7.122 10.962 -0.739 1.00 95.50 173 GLU A C 1
ATOM 1387 O O . GLU A 1 173 ? 6.552 10.844 -1.820 1.00 95.50 173 GLU A O 1
ATOM 1392 N N . VAL A 1 174 ? 6.551 10.589 0.414 1.00 96.81 174 VAL A N 1
ATOM 1393 C CA . VAL A 1 174 ? 5.288 9.832 0.478 1.00 96.81 174 VAL A CA 1
ATOM 1394 C C . VAL A 1 174 ? 4.182 10.590 1.211 1.00 96.81 174 VAL A C 1
ATOM 1396 O O . VAL A 1 174 ? 3.145 10.896 0.610 1.00 96.81 174 VAL A O 1
ATOM 1399 N N . LEU A 1 175 ? 4.377 10.913 2.492 1.00 97.38 175 LEU A N 1
ATOM 1400 C CA . LEU A 1 175 ? 3.285 11.420 3.331 1.00 97.38 175 LEU A CA 1
ATOM 1401 C C . LEU A 1 175 ? 2.781 12.790 2.868 1.00 97.38 175 LEU A C 1
ATOM 1403 O O . LEU A 1 175 ? 1.591 12.956 2.593 1.00 97.38 175 LEU A O 1
ATOM 1407 N N . LEU A 1 176 ? 3.679 13.767 2.737 1.00 97.25 176 LEU A N 1
ATOM 1408 C CA . LEU A 1 176 ? 3.298 15.139 2.393 1.00 97.25 176 LEU A CA 1
ATOM 1409 C C . LEU A 1 176 ? 2.858 15.313 0.930 1.00 97.25 176 LEU A C 1
ATOM 1411 O O . LEU A 1 176 ? 1.908 16.077 0.699 1.00 97.25 176 LEU A O 1
ATOM 1415 N N . PRO A 1 177 ? 3.493 14.653 -0.065 1.00 97.56 177 PRO A N 1
ATOM 1416 C CA . PRO A 1 177 ? 3.094 14.811 -1.462 1.00 97.56 177 PRO A CA 1
ATOM 1417 C C . PRO A 1 177 ? 1.840 14.024 -1.840 1.00 97.56 177 PRO A C 1
ATOM 1419 O O . PRO A 1 177 ? 1.101 14.473 -2.714 1.00 97.56 177 PRO A O 1
ATOM 1422 N N . TYR A 1 178 ? 1.598 12.864 -1.219 1.00 97.75 178 TYR A N 1
ATOM 1423 C CA . TYR A 1 178 ? 0.517 11.965 -1.630 1.00 97.75 178 TYR A CA 1
ATOM 1424 C C . TYR A 1 178 ? -0.536 11.781 -0.540 1.00 97.75 178 TYR A C 1
ATOM 1426 O O . TYR A 1 178 ? -1.692 12.139 -0.758 1.00 97.75 178 TYR A O 1
ATOM 1434 N N . VAL A 1 179 ? -0.166 11.264 0.635 1.00 98.06 179 VAL A N 1
ATOM 1435 C CA . VAL A 1 179 ? -1.137 10.865 1.677 1.00 98.06 179 VAL A CA 1
ATOM 1436 C C . VAL A 1 179 ? -1.943 12.061 2.192 1.00 98.06 179 VAL A C 1
ATOM 1438 O O . VAL A 1 179 ? -3.169 11.990 2.297 1.00 98.06 179 VAL A O 1
ATOM 1441 N N . ARG A 1 180 ? -1.283 13.202 2.415 1.00 97.81 180 ARG A N 1
ATOM 1442 C CA . ARG A 1 180 ? -1.926 14.448 2.856 1.00 97.81 180 ARG A CA 1
ATOM 1443 C C . ARG A 1 180 ? -3.029 14.926 1.907 1.00 97.81 180 ARG A C 1
ATOM 1445 O O . ARG A 1 180 ? -4.035 15.468 2.360 1.00 97.81 180 ARG A O 1
ATOM 1452 N N . LEU A 1 181 ? -2.880 14.708 0.598 1.00 97.50 181 LEU A N 1
ATOM 1453 C CA . LEU A 1 181 ? -3.901 15.103 -0.380 1.00 97.50 181 LEU A CA 1
ATOM 1454 C C . LEU A 1 181 ? -5.198 14.310 -0.186 1.00 97.50 181 LEU A C 1
ATOM 1456 O O . LEU A 1 181 ? -6.284 14.884 -0.233 1.00 97.50 181 LEU A O 1
ATOM 1460 N N . PHE A 1 182 ? -5.087 13.009 0.090 1.00 97.75 182 PHE A N 1
ATOM 1461 C CA . PHE A 1 182 ? -6.245 12.163 0.379 1.00 97.75 182 PHE A CA 1
ATOM 1462 C C . PHE A 1 182 ? -6.879 12.522 1.719 1.00 97.75 182 PHE A C 1
ATOM 1464 O O . PHE A 1 182 ? -8.102 12.631 1.797 1.00 97.75 182 PHE A O 1
ATOM 1471 N N . ARG A 1 183 ? -6.066 12.812 2.742 1.00 97.62 183 ARG A N 1
ATOM 1472 C CA . ARG A 1 183 ? -6.567 13.331 4.020 1.00 97.62 183 ARG A CA 1
ATOM 1473 C C . ARG A 1 183 ? -7.378 14.616 3.844 1.00 97.62 183 ARG A C 1
ATOM 1475 O O . ARG A 1 183 ? -8.439 14.751 4.457 1.00 97.62 183 ARG A O 1
ATOM 1482 N N . GLY A 1 184 ? -6.900 15.539 3.009 1.00 97.12 184 GLY A N 1
ATOM 1483 C CA . GLY A 1 184 ? -7.600 16.784 2.690 1.00 97.12 184 GLY A CA 1
ATOM 1484 C C . GLY A 1 184 ? -8.899 16.572 1.905 1.00 97.12 184 GLY A C 1
ATOM 1485 O O . GLY A 1 184 ? -9.870 17.285 2.137 1.00 97.12 184 GLY A O 1
ATOM 1486 N N . ALA A 1 185 ? -8.940 15.579 1.012 1.00 96.44 185 ALA A N 1
ATOM 1487 C CA . ALA A 1 185 ? -10.119 15.276 0.199 1.00 96.44 185 ALA A CA 1
ATOM 1488 C C . ALA A 1 185 ? -11.210 14.499 0.961 1.00 96.44 185 ALA A C 1
ATOM 1490 O O . ALA A 1 185 ? -12.395 14.767 0.781 1.00 96.44 185 ALA A O 1
ATOM 1491 N N . VAL A 1 186 ? -10.820 13.530 1.795 1.00 96.56 186 VAL A N 1
ATOM 1492 C CA . VAL A 1 186 ? -11.743 12.614 2.494 1.00 96.56 186 VAL A CA 1
ATOM 1493 C C . VAL A 1 186 ? -12.185 13.168 3.852 1.00 96.56 186 VAL A C 1
ATOM 1495 O O . VAL A 1 186 ? -13.291 12.878 4.310 1.00 96.56 186 VAL A O 1
ATOM 1498 N N . GLY A 1 187 ? -11.359 13.994 4.497 1.00 96.88 187 GLY A N 1
ATOM 1499 C CA . GLY A 1 187 ? -11.673 14.560 5.806 1.00 96.88 187 GLY A CA 1
ATOM 1500 C C . GLY A 1 187 ? -11.370 13.599 6.960 1.00 96.88 187 GLY A C 1
ATOM 1501 O O . GLY A 1 187 ? -10.543 12.698 6.842 1.00 96.88 187 GLY A O 1
ATOM 1502 N N . ASP A 1 188 ? -12.034 13.806 8.097 1.00 95.94 188 ASP A N 1
ATOM 1503 C CA . ASP A 1 188 ? -11.702 13.155 9.379 1.00 95.94 188 ASP A CA 1
ATOM 1504 C C . ASP A 1 188 ? -11.917 11.639 9.397 1.00 95.94 188 ASP A C 1
ATOM 1506 O O . ASP A 1 188 ? -11.426 10.954 10.288 1.00 95.94 188 ASP A O 1
ATOM 1510 N N . LYS A 1 189 ? -12.644 11.107 8.412 1.00 96.25 189 LYS A N 1
ATOM 1511 C CA . LYS A 1 189 ? -12.840 9.663 8.247 1.00 96.25 189 LYS A CA 1
ATOM 1512 C C . LYS A 1 189 ? -11.658 8.976 7.570 1.00 96.25 189 LYS A C 1
ATOM 1514 O O . LYS A 1 189 ? -11.641 7.755 7.511 1.00 96.25 189 LYS A O 1
ATOM 1519 N N . PHE A 1 190 ? -10.720 9.738 7.010 1.00 98.06 190 PHE A N 1
ATOM 1520 C CA . PHE A 1 190 ? -9.577 9.193 6.294 1.00 98.06 190 PHE A CA 1
ATOM 1521 C C . PHE A 1 190 ? -8.698 8.339 7.205 1.00 98.06 190 PHE A C 1
ATOM 1523 O O . PHE A 1 190 ? -8.246 8.801 8.254 1.00 98.06 190 PHE A O 1
ATOM 1530 N N . VAL A 1 191 ? -8.389 7.133 6.739 1.00 97.94 191 VAL A N 1
ATOM 1531 C CA . VAL A 1 191 ? -7.458 6.224 7.396 1.00 97.94 191 VAL A CA 1
ATOM 1532 C C . VAL A 1 191 ? -6.349 5.859 6.416 1.00 97.94 191 VAL A C 1
ATOM 1534 O O . VAL A 1 191 ? -6.600 5.441 5.286 1.00 97.94 191 VAL A O 1
ATOM 1537 N N . PHE A 1 192 ? -5.105 6.000 6.853 1.00 98.12 192 PHE A N 1
ATOM 1538 C CA . PHE A 1 192 ? -3.934 5.606 6.086 1.00 98.12 192 PHE A CA 1
ATOM 1539 C C . PHE A 1 192 ? -3.455 4.212 6.495 1.00 98.12 192 PHE A C 1
ATOM 1541 O O . PHE A 1 192 ? -3.406 3.903 7.683 1.00 98.12 192 PHE A O 1
ATOM 1548 N N . MET A 1 193 ? -3.095 3.368 5.530 1.00 97.06 193 MET A N 1
ATOM 1549 C CA . MET A 1 193 ? -2.522 2.049 5.791 1.00 97.06 193 MET A CA 1
ATOM 1550 C C . MET A 1 193 ? -1.135 1.920 5.150 1.00 97.06 193 MET A C 1
ATOM 1552 O O . MET A 1 193 ? -0.984 2.138 3.944 1.00 97.06 193 MET A O 1
ATOM 1556 N N . ASP A 1 194 ? -0.158 1.514 5.964 1.00 94.50 194 ASP A N 1
ATOM 1557 C CA . ASP A 1 194 ? 1.171 1.035 5.569 1.00 94.50 194 ASP A CA 1
ATOM 1558 C C . ASP A 1 194 ? 1.550 -0.248 6.355 1.00 94.50 194 ASP A C 1
ATOM 1560 O O . ASP A 1 194 ? 0.810 -0.710 7.231 1.00 94.50 194 ASP A O 1
ATOM 1564 N N . ASP A 1 195 ? 2.691 -0.867 6.040 1.00 89.12 195 ASP A N 1
ATOM 1565 C CA . ASP A 1 195 ? 3.071 -2.197 6.543 1.00 89.12 195 ASP A CA 1
ATOM 1566 C C . ASP A 1 195 ? 3.789 -2.194 7.916 1.00 89.12 195 ASP A C 1
ATOM 1568 O O . ASP A 1 195 ? 4.160 -3.253 8.439 1.00 89.12 195 ASP A O 1
ATOM 1572 N N . ASN A 1 196 ? 3.915 -1.026 8.555 1.00 88.56 196 ASN A N 1
ATOM 1573 C CA . ASN A 1 196 ? 4.749 -0.770 9.735 1.00 88.56 196 ASN A CA 1
ATOM 1574 C C . ASN A 1 196 ? 6.258 -1.009 9.531 1.00 88.56 196 ASN A C 1
ATOM 1576 O O . ASN A 1 196 ? 6.945 -1.381 10.495 1.00 88.56 196 ASN A O 1
ATOM 1580 N N . ALA A 1 197 ? 6.813 -0.807 8.333 1.00 90.38 197 ALA A N 1
ATOM 1581 C CA . ALA A 1 197 ? 8.262 -0.831 8.169 1.00 90.38 197 ALA A CA 1
ATOM 1582 C C . ALA A 1 197 ? 8.948 0.125 9.161 1.00 90.38 197 ALA A C 1
ATOM 1584 O O . ALA A 1 197 ? 8.403 1.145 9.591 1.00 90.38 197 ALA A O 1
ATOM 1585 N N . THR A 1 198 ? 10.191 -0.184 9.537 1.00 92.75 198 THR A N 1
ATOM 1586 C CA . THR A 1 198 ? 10.915 0.585 10.564 1.00 92.75 198 THR A CA 1
ATOM 1587 C C . THR A 1 198 ? 11.064 2.065 10.204 1.00 92.75 198 THR A C 1
ATOM 1589 O O . THR A 1 198 ? 11.046 2.913 11.095 1.00 92.75 198 THR A O 1
ATOM 1592 N N . CYS A 1 199 ? 11.156 2.401 8.913 1.00 93.25 199 CYS A N 1
ATOM 1593 C CA . CYS A 1 199 ? 11.167 3.787 8.451 1.00 93.25 199 CYS A CA 1
ATOM 1594 C C . CYS A 1 199 ? 9.817 4.494 8.641 1.00 93.25 199 CYS A C 1
ATOM 1596 O O . CYS A 1 199 ? 9.816 5.691 8.905 1.00 93.25 199 CYS A O 1
ATOM 1598 N N . HIS A 1 200 ? 8.692 3.778 8.598 1.00 93.81 200 HIS A N 1
ATOM 1599 C CA . HIS A 1 200 ? 7.350 4.326 8.823 1.00 93.81 200 HIS A CA 1
ATOM 1600 C C . HIS A 1 200 ? 7.015 4.527 10.310 1.00 93.81 200 HIS A C 1
ATOM 1602 O O . HIS A 1 200 ? 5.967 5.072 10.639 1.00 93.81 200 HIS A O 1
ATOM 1608 N N . ARG A 1 201 ? 7.864 4.051 11.230 1.00 94.88 201 ARG A N 1
ATOM 1609 C CA . ARG A 1 201 ? 7.627 4.089 12.689 1.00 94.88 201 ARG A CA 1
ATOM 1610 C C . ARG A 1 201 ? 8.680 4.889 13.455 1.00 94.88 201 ARG A C 1
ATOM 1612 O O . ARG A 1 201 ? 8.920 4.663 14.638 1.00 94.88 201 ARG A O 1
ATOM 1619 N N . THR A 1 202 ? 9.336 5.826 12.776 1.00 96.62 202 THR A N 1
ATOM 1620 C CA . THR A 1 202 ? 10.240 6.788 13.424 1.00 96.62 202 THR A CA 1
ATOM 1621 C C . THR A 1 202 ? 9.447 7.881 14.144 1.00 96.62 202 THR A C 1
ATOM 1623 O O . THR A 1 202 ? 8.331 8.187 13.731 1.00 96.62 202 THR A O 1
ATOM 1626 N N . LEU A 1 203 ? 10.033 8.516 15.168 1.00 97.31 203 LEU A N 1
ATOM 1627 C CA . LEU A 1 203 ? 9.381 9.624 15.887 1.00 97.31 203 LEU A CA 1
ATOM 1628 C C . LEU A 1 203 ? 8.960 10.757 14.942 1.00 97.31 203 LEU A C 1
ATOM 1630 O O . LEU A 1 203 ? 7.823 11.195 14.994 1.00 97.31 203 LEU A O 1
ATOM 1634 N N . ALA A 1 204 ? 9.830 11.141 14.003 1.00 97.81 204 ALA A N 1
ATOM 1635 C CA . ALA A 1 204 ? 9.523 12.178 13.018 1.00 97.81 204 ALA A CA 1
ATOM 1636 C C . ALA A 1 204 ? 8.300 11.834 12.146 1.00 97.81 204 ALA A C 1
ATOM 1638 O O . ALA A 1 204 ? 7.514 12.714 11.808 1.00 97.81 204 ALA A O 1
ATOM 1639 N N . VAL A 1 205 ? 8.133 10.556 11.779 1.00 98.00 205 VAL A N 1
ATOM 1640 C CA . VAL A 1 205 ? 6.964 10.105 11.009 1.00 98.00 205 VAL A CA 1
ATOM 1641 C C . VAL A 1 205 ? 5.703 10.174 11.863 1.00 98.00 205 VAL A C 1
ATOM 1643 O O . VAL A 1 205 ? 4.690 10.669 11.380 1.00 98.00 205 VAL A O 1
ATOM 1646 N N . GLN A 1 206 ? 5.772 9.735 13.122 1.00 97.00 206 GLN A N 1
ATOM 1647 C CA . GLN A 1 206 ? 4.635 9.821 14.037 1.00 97.00 206 GLN A CA 1
ATOM 1648 C C . GLN A 1 206 ? 4.214 11.279 14.269 1.00 97.00 206 GLN A C 1
ATOM 1650 O O . GLN A 1 206 ? 3.048 11.605 14.075 1.00 97.00 206 GLN A O 1
ATOM 1655 N N . ASP A 1 207 ? 5.169 12.163 14.571 1.00 98.12 207 ASP A N 1
ATOM 1656 C CA . ASP A 1 207 ? 4.917 13.594 14.765 1.00 98.12 207 ASP A CA 1
ATOM 1657 C C . ASP A 1 207 ? 4.282 14.226 13.514 1.00 98.12 207 ASP A C 1
ATOM 1659 O O . ASP A 1 207 ? 3.353 15.029 13.614 1.00 98.12 207 ASP A O 1
ATOM 1663 N N . CYS A 1 208 ? 4.745 13.839 12.317 1.00 98.25 208 CYS A N 1
ATOM 1664 C CA . CYS A 1 208 ? 4.171 14.304 11.057 1.00 98.25 208 CYS A CA 1
ATOM 1665 C C . CYS A 1 208 ? 2.719 13.837 10.887 1.00 98.25 208 CYS A C 1
ATOM 1667 O O . CYS A 1 208 ? 1.855 14.667 10.600 1.00 98.25 208 CYS A O 1
ATOM 1669 N N . LEU A 1 209 ? 2.438 12.546 11.08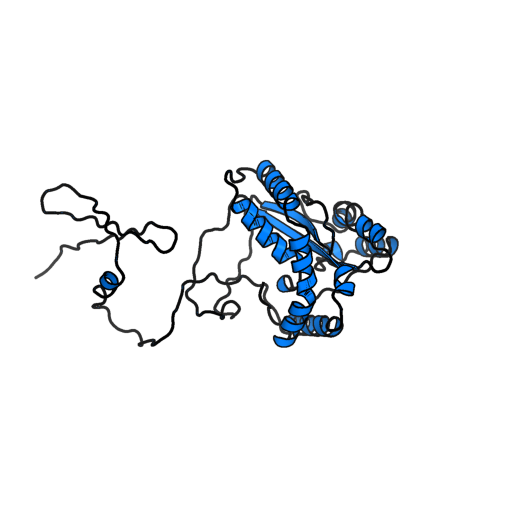7 1.00 97.62 209 LEU A N 1
ATOM 1670 C CA . LEU A 1 209 ? 1.086 11.988 10.982 1.00 97.62 209 LEU A CA 1
ATOM 1671 C C . LEU A 1 209 ? 0.122 12.662 11.963 1.00 97.62 209 LEU A C 1
ATOM 1673 O O . LEU A 1 209 ? -0.977 13.051 11.565 1.00 97.62 209 LEU A O 1
ATOM 1677 N N . ASP A 1 210 ? 0.559 12.867 13.206 1.00 97.44 210 ASP A N 1
ATOM 1678 C CA . ASP A 1 210 ? -0.231 13.523 14.246 1.00 97.44 210 ASP A CA 1
ATOM 1679 C C . ASP A 1 210 ? -0.498 14.993 13.889 1.00 97.44 210 ASP A C 1
ATOM 1681 O O . ASP A 1 210 ? -1.634 15.461 13.992 1.00 97.44 210 ASP A O 1
ATOM 1685 N N . SER A 1 211 ? 0.517 15.715 13.396 1.00 97.62 211 SER A N 1
ATOM 1686 C CA . SER A 1 211 ? 0.379 17.123 12.991 1.00 97.62 211 SER A CA 1
ATOM 1687 C C . SER A 1 211 ? -0.558 17.328 11.795 1.00 97.62 211 SER A C 1
ATOM 1689 O O . SER A 1 211 ? -1.253 18.340 11.721 1.00 97.62 211 SER A O 1
ATOM 1691 N N . GLU A 1 212 ? -0.612 16.356 10.884 1.00 97.44 212 GLU A N 1
ATOM 1692 C CA . GLU A 1 212 ? -1.492 16.355 9.710 1.00 97.44 212 GLU A CA 1
ATOM 1693 C C . GLU A 1 212 ? -2.870 15.732 10.022 1.00 97.44 212 GLU A C 1
ATOM 1695 O O . GLU A 1 212 ? -3.741 15.655 9.151 1.00 97.44 212 GLU A O 1
ATOM 1700 N N . GLY A 1 213 ? -3.092 15.273 11.263 1.00 96.81 213 GLY A N 1
ATOM 1701 C CA . GLY A 1 213 ? -4.336 14.632 11.691 1.00 96.81 213 GLY A CA 1
ATOM 1702 C C . GLY A 1 213 ? -4.658 13.360 10.901 1.00 96.81 213 GLY A C 1
ATOM 1703 O O . GLY A 1 213 ? -5.828 13.109 10.589 1.00 96.81 213 GLY A O 1
ATOM 1704 N N . ILE A 1 214 ? -3.631 12.597 10.519 1.00 97.31 214 ILE A N 1
ATOM 1705 C CA . ILE A 1 214 ? -3.743 11.365 9.735 1.00 97.31 214 ILE A CA 1
ATOM 1706 C C . ILE A 1 214 ? -3.788 10.173 10.689 1.00 97.31 214 ILE A C 1
ATOM 1708 O O . ILE A 1 214 ? -2.797 9.831 11.332 1.00 97.31 214 ILE A O 1
ATOM 1712 N N . GLN A 1 215 ? -4.933 9.495 10.742 1.00 96.12 215 GLN A N 1
ATOM 1713 C CA . GLN A 1 215 ? -5.055 8.245 11.485 1.00 96.12 215 GLN A CA 1
ATOM 1714 C C . GLN A 1 215 ? -4.438 7.098 10.688 1.00 96.12 215 GLN A C 1
ATOM 1716 O O . GLN A 1 215 ? -4.769 6.902 9.518 1.00 96.12 215 GLN A O 1
ATOM 1721 N N . CYS A 1 216 ? -3.566 6.320 11.328 1.00 95.31 216 CYS A N 1
ATOM 1722 C CA . CYS A 1 216 ? -3.017 5.104 10.739 1.00 95.31 216 CYS A CA 1
ATOM 1723 C C . CYS A 1 216 ? -3.811 3.877 11.179 1.00 95.31 216 CYS A C 1
ATOM 1725 O O . CYS A 1 216 ? -4.095 3.690 12.364 1.00 95.31 216 CYS A O 1
ATOM 1727 N N . LEU A 1 217 ? -4.121 3.010 10.221 1.00 95.88 217 LEU A N 1
ATOM 1728 C CA . LEU A 1 217 ? -4.669 1.694 10.487 1.00 95.88 217 LEU A CA 1
ATOM 1729 C C . LEU A 1 217 ? -3.593 0.858 11.176 1.00 95.88 217 LEU A C 1
ATOM 1731 O O . LEU A 1 217 ? -2.529 0.612 10.607 1.00 95.88 217 LEU A O 1
ATOM 1735 N N . VAL A 1 218 ? -3.870 0.391 12.394 1.00 93.56 218 VAL A N 1
ATOM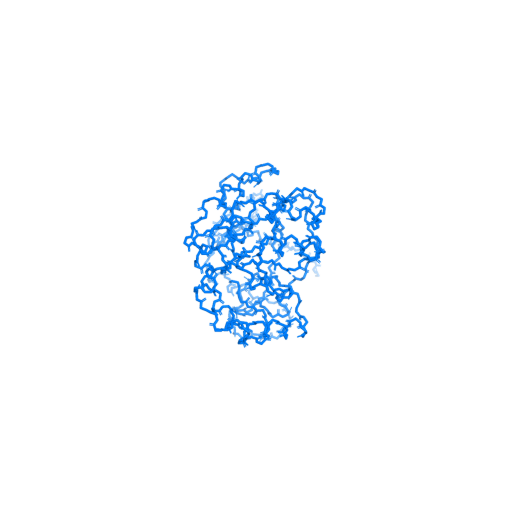 1736 C CA . VAL A 1 218 ? -3.028 -0.628 13.034 1.00 93.56 218 VAL A CA 1
ATOM 1737 C C . VAL A 1 218 ? -2.959 -1.811 12.078 1.00 93.56 218 VAL A C 1
ATOM 1739 O O . VAL A 1 218 ? -4.006 -2.287 11.665 1.00 93.56 218 VAL A O 1
ATOM 1742 N N . TRP A 1 219 ? -1.770 -2.283 11.707 1.00 95.31 219 TRP A N 1
ATOM 1743 C CA . TRP A 1 219 ? -1.633 -3.337 10.698 1.00 95.31 219 TRP A CA 1
ATOM 1744 C C . TRP A 1 219 ? -0.890 -4.560 11.251 1.00 95.31 219 TRP A C 1
ATOM 1746 O O . TRP A 1 219 ? 0.158 -4.398 11.884 1.00 95.31 219 TRP A O 1
ATOM 1756 N N . PRO A 1 220 ? -1.387 -5.798 11.056 1.00 94.50 220 PRO A N 1
ATOM 1757 C CA . PRO A 1 220 ? -0.726 -6.985 11.577 1.00 94.50 220 PRO A CA 1
ATOM 1758 C C . PRO A 1 220 ? 0.528 -7.313 10.756 1.00 94.50 220 PRO A C 1
ATOM 1760 O O . PRO A 1 220 ? 0.463 -7.503 9.540 1.00 94.50 220 PRO A O 1
ATOM 1763 N N . ALA A 1 221 ? 1.672 -7.456 11.428 1.00 90.00 221 ALA A N 1
ATOM 1764 C CA . ALA A 1 221 ? 2.950 -7.762 10.783 1.00 90.00 221 ALA A CA 1
ATOM 1765 C C . ALA A 1 221 ? 2.883 -9.001 9.866 1.00 90.00 221 ALA A C 1
ATOM 1767 O O . ALA A 1 221 ? 2.186 -9.975 10.163 1.00 90.00 221 ALA A O 1
ATOM 1768 N N . ARG A 1 222 ? 3.675 -8.980 8.782 1.00 88.88 222 ARG A N 1
ATOM 1769 C CA . ARG A 1 222 ? 3.774 -10.063 7.780 1.00 88.88 222 ARG A CA 1
ATOM 1770 C C . ARG A 1 222 ? 2.425 -10.441 7.164 1.00 88.88 222 ARG A C 1
ATOM 1772 O O . ARG A 1 222 ? 2.105 -11.622 7.034 1.00 88.88 222 ARG A O 1
ATOM 1779 N N . SER A 1 223 ? 1.651 -9.433 6.767 1.00 92.19 223 SER A N 1
ATOM 1780 C CA . SER A 1 223 ? 0.328 -9.635 6.165 1.00 92.19 223 SER A CA 1
ATOM 1781 C C . SER A 1 223 ? 0.151 -9.038 4.769 1.00 92.19 223 SER A C 1
ATOM 1783 O O . SER A 1 223 ? -0.820 -8.315 4.542 1.00 92.19 223 SER A O 1
ATOM 1785 N N . PRO A 1 224 ? 1.036 -9.365 3.807 1.00 90.38 224 PRO A N 1
ATOM 1786 C CA . PRO A 1 224 ? 0.886 -8.894 2.429 1.00 90.38 224 PRO A CA 1
ATOM 1787 C C . PRO A 1 224 ? -0.398 -9.433 1.780 1.00 90.38 224 PRO A C 1
ATOM 1789 O O . PRO A 1 224 ? -1.065 -8.755 1.013 1.00 90.38 224 PRO A O 1
ATOM 1792 N N . ASP A 1 225 ? -0.837 -10.633 2.152 1.00 89.38 225 ASP A N 1
ATOM 1793 C CA . ASP A 1 225 ? -2.100 -11.210 1.689 1.00 89.38 225 ASP A CA 1
ATOM 1794 C C . ASP A 1 225 ? -3.343 -10.467 2.202 1.00 89.38 225 ASP A C 1
ATOM 1796 O O . ASP A 1 225 ? -4.405 -10.599 1.594 1.00 89.38 225 ASP A O 1
ATOM 1800 N N . LEU A 1 226 ? -3.227 -9.647 3.256 1.00 92.62 226 LEU A N 1
ATOM 1801 C CA . LEU A 1 226 ? -4.266 -8.705 3.686 1.00 92.62 226 LEU A CA 1
ATOM 1802 C C . LEU A 1 226 ? -4.143 -7.345 2.983 1.00 92.62 226 LEU A C 1
ATOM 1804 O O . LEU A 1 226 ? -5.176 -6.710 2.767 1.00 92.62 226 LEU A O 1
ATOM 1808 N N . ASN A 1 227 ? -2.963 -6.949 2.499 1.00 93.81 227 ASN A N 1
ATOM 1809 C CA . ASN A 1 227 ? -2.776 -5.671 1.814 1.00 93.81 227 ASN A CA 1
ATOM 1810 C C . ASN A 1 227 ? -3.393 -5.713 0.407 1.00 93.81 227 ASN A C 1
ATOM 1812 O O . ASN A 1 227 ? -3.100 -6.590 -0.403 1.00 93.81 227 ASN A O 1
ATOM 1816 N N . ARG A 1 228 ? -4.295 -4.774 0.110 1.00 91.38 228 ARG A N 1
ATOM 1817 C CA . ARG A 1 228 ? -5.048 -4.754 -1.151 1.00 91.38 228 ARG A CA 1
ATOM 1818 C C . ARG A 1 228 ? -4.201 -4.411 -2.359 1.00 91.38 228 ARG A C 1
ATOM 1820 O O . ARG A 1 228 ? -4.458 -4.939 -3.441 1.00 91.38 228 ARG A O 1
ATOM 1827 N N . ILE A 1 229 ? -3.185 -3.580 -2.183 1.00 94.38 229 ILE A N 1
ATOM 1828 C CA . ILE A 1 229 ? -2.364 -3.135 -3.305 1.00 94.38 229 ILE A CA 1
ATOM 1829 C C . ILE A 1 229 ? -1.454 -4.240 -3.858 1.00 94.38 229 ILE A C 1
ATOM 1831 O O . ILE A 1 229 ? -1.104 -4.201 -5.032 1.00 94.38 229 ILE A O 1
ATOM 1835 N N . GLU A 1 230 ? -1.193 -5.303 -3.097 1.00 92.38 230 GLU A N 1
ATOM 1836 C CA . GLU A 1 230 ? -0.412 -6.462 -3.557 1.00 92.38 230 GLU A CA 1
ATOM 1837 C C . GLU A 1 230 ? -1.047 -7.155 -4.775 1.00 92.38 230 GLU A C 1
ATOM 1839 O O . GLU A 1 230 ? -0.370 -7.532 -5.735 1.00 92.38 230 GLU A O 1
ATOM 1844 N N . ASN A 1 231 ? -2.382 -7.232 -4.809 1.00 90.31 231 ASN A N 1
ATOM 1845 C CA . ASN A 1 231 ? -3.123 -7.714 -5.979 1.00 90.31 231 ASN A CA 1
ATOM 1846 C C . ASN A 1 231 ? -2.961 -6.799 -7.204 1.00 90.31 231 ASN A C 1
ATOM 1848 O O . ASN A 1 231 ? -2.989 -7.255 -8.354 1.00 90.31 231 ASN A O 1
ATOM 1852 N N . VAL A 1 232 ? -2.809 -5.499 -6.961 1.00 95.62 232 VAL A N 1
ATOM 1853 C CA . VAL A 1 232 ? -2.614 -4.496 -8.007 1.00 95.62 232 VAL A CA 1
ATOM 1854 C C . VAL A 1 232 ? -1.184 -4.560 -8.539 1.00 95.62 232 VAL A C 1
ATOM 1856 O O . VAL A 1 232 ? -1.001 -4.473 -9.752 1.00 95.62 232 VAL A O 1
ATOM 1859 N N . TRP A 1 233 ? -0.190 -4.833 -7.689 1.00 95.06 233 TRP A N 1
ATOM 1860 C CA . TRP A 1 233 ? 1.190 -5.068 -8.118 1.00 95.06 233 TRP A CA 1
ATOM 1861 C C . TRP A 1 233 ? 1.331 -6.265 -9.053 1.00 95.06 233 TRP A C 1
ATOM 1863 O O . TRP A 1 233 ? 1.977 -6.140 -10.095 1.00 95.06 233 TRP A O 1
ATOM 1873 N N . ASP A 1 234 ? 0.678 -7.391 -8.751 1.00 90.56 234 ASP A N 1
ATOM 1874 C CA . ASP A 1 234 ? 0.654 -8.542 -9.665 1.00 90.56 234 ASP A CA 1
ATOM 1875 C C . ASP A 1 234 ? 0.002 -8.184 -11.012 1.00 90.56 234 ASP A C 1
ATOM 1877 O O . ASP A 1 234 ? 0.519 -8.528 -12.079 1.00 90.56 234 ASP A O 1
ATOM 1881 N N . THR A 1 235 ? -1.109 -7.443 -10.979 1.00 93.25 235 THR A N 1
ATOM 1882 C CA . THR A 1 235 ? -1.805 -6.994 -12.194 1.00 93.25 235 THR A CA 1
ATOM 1883 C C . THR A 1 235 ? -0.913 -6.085 -13.042 1.00 93.25 235 THR A C 1
ATOM 1885 O O . THR A 1 235 ? -0.767 -6.322 -14.244 1.00 93.25 235 THR A O 1
ATOM 1888 N N . LEU A 1 236 ? -0.259 -5.103 -12.417 1.00 95.44 236 LEU A N 1
ATOM 1889 C CA . LEU A 1 236 ? 0.680 -4.193 -13.070 1.00 95.44 236 LEU A CA 1
ATOM 1890 C C . LEU A 1 236 ? 1.869 -4.957 -13.670 1.00 95.44 236 LEU A C 1
ATOM 1892 O O . LEU A 1 236 ? 2.228 -4.750 -14.829 1.00 95.44 236 LEU A O 1
ATOM 1896 N N . GLY A 1 237 ? 2.449 -5.894 -12.915 1.00 91.88 237 GLY A N 1
ATOM 1897 C CA . GLY A 1 237 ? 3.547 -6.736 -13.386 1.00 91.88 237 GLY A CA 1
ATOM 1898 C C . GLY A 1 237 ? 3.166 -7.583 -14.597 1.00 91.88 237 GLY A C 1
ATOM 1899 O O . GLY A 1 237 ? 3.948 -7.686 -15.545 1.00 91.88 237 GLY A O 1
ATOM 1900 N N . ARG A 1 238 ? 1.949 -8.142 -14.613 1.00 90.62 238 ARG A N 1
ATOM 1901 C CA . ARG A 1 238 ? 1.417 -8.882 -15.767 1.00 90.62 238 ARG A CA 1
ATOM 1902 C C . ARG A 1 238 ? 1.193 -7.989 -16.984 1.00 90.62 238 ARG A C 1
ATOM 1904 O O . ARG A 1 238 ? 1.519 -8.420 -18.088 1.00 90.62 238 ARG A O 1
ATOM 1911 N N . GLN A 1 239 ? 0.680 -6.772 -16.801 1.00 92.44 239 GLN A N 1
ATOM 1912 C CA . GLN A 1 239 ? 0.506 -5.810 -17.894 1.00 92.44 239 GLN A CA 1
ATOM 1913 C C . GLN A 1 239 ? 1.848 -5.421 -18.520 1.00 92.44 239 GLN A C 1
ATOM 1915 O O . GLN A 1 239 ? 2.017 -5.558 -19.730 1.00 92.44 239 GLN A O 1
ATOM 1920 N N . VAL A 1 240 ? 2.841 -5.062 -17.699 1.00 91.19 240 VAL A N 1
ATOM 1921 C CA . VAL A 1 240 ? 4.190 -4.717 -18.179 1.00 91.19 240 VAL A CA 1
ATOM 1922 C C . VAL A 1 240 ? 4.870 -5.904 -18.869 1.00 91.19 240 VAL A C 1
ATOM 1924 O O . VAL A 1 240 ? 5.496 -5.734 -19.915 1.00 91.19 240 VAL A O 1
ATOM 1927 N N . ALA A 1 241 ? 4.728 -7.120 -18.334 1.00 87.75 241 ALA A N 1
ATOM 1928 C CA . ALA A 1 241 ? 5.274 -8.329 -18.955 1.00 87.75 241 ALA A CA 1
ATOM 1929 C C . ALA A 1 241 ? 4.574 -8.711 -20.274 1.00 87.75 241 ALA A C 1
ATOM 1931 O O . ALA A 1 241 ? 5.163 -9.415 -21.092 1.00 87.75 241 ALA A O 1
ATOM 1932 N N . GLY A 1 242 ? 3.327 -8.271 -20.467 1.00 87.25 242 GLY A N 1
ATOM 1933 C CA . GLY A 1 242 ? 2.531 -8.498 -21.672 1.00 87.25 242 GLY A CA 1
ATOM 1934 C C . GLY A 1 242 ? 2.733 -7.456 -22.775 1.00 87.25 242 GLY A C 1
ATOM 1935 O O . GLY A 1 242 ? 2.116 -7.582 -23.832 1.00 87.25 242 GLY A O 1
ATOM 1936 N N . LEU A 1 243 ? 3.567 -6.433 -22.559 1.00 88.31 243 LEU A N 1
ATOM 1937 C CA . LEU A 1 243 ? 3.835 -5.405 -23.564 1.00 88.31 243 LEU A CA 1
ATOM 1938 C C . LEU A 1 243 ? 4.526 -5.993 -24.800 1.00 88.31 243 LEU A C 1
ATOM 1940 O O . LEU A 1 243 ? 5.496 -6.742 -24.695 1.00 88.31 243 LEU A O 1
ATOM 1944 N N . ASN A 1 244 ? 4.085 -5.556 -25.985 1.00 87.31 244 ASN A N 1
ATOM 1945 C CA . ASN A 1 244 ? 4.697 -5.936 -27.266 1.00 87.31 244 ASN A CA 1
ATOM 1946 C C . ASN A 1 244 ? 6.187 -5.562 -27.343 1.00 87.31 244 ASN A C 1
ATOM 1948 O O . ASN A 1 244 ? 6.965 -6.238 -28.013 1.00 87.31 244 ASN A O 1
ATOM 1952 N N . TYR A 1 245 ? 6.577 -4.489 -26.648 1.00 86.12 245 TYR A N 1
ATOM 1953 C CA . TYR A 1 245 ? 7.953 -4.016 -26.543 1.00 86.12 245 TYR A CA 1
ATOM 1954 C C . TYR A 1 245 ? 8.373 -4.009 -25.069 1.00 86.12 245 TYR A C 1
ATOM 1956 O O . TYR A 1 245 ? 8.129 -3.019 -24.372 1.00 86.12 245 TYR A O 1
ATOM 1964 N N . PRO A 1 246 ? 8.979 -5.103 -24.574 1.00 84.50 246 PRO A N 1
ATOM 1965 C CA . PRO A 1 246 ? 9.414 -5.188 -23.189 1.00 84.50 246 PRO A CA 1
ATOM 1966 C C . PRO A 1 246 ? 10.450 -4.107 -22.848 1.00 84.50 246 PRO A C 1
ATOM 1968 O O . PRO A 1 246 ? 11.311 -3.793 -23.678 1.00 84.50 246 PRO A O 1
ATOM 1971 N N . PRO A 1 247 ? 10.416 -3.548 -21.628 1.00 87.06 247 PRO A N 1
ATOM 1972 C CA . PRO A 1 247 ? 11.399 -2.563 -21.202 1.00 87.06 247 PRO A CA 1
ATOM 1973 C C . PRO A 1 247 ? 12.802 -3.181 -21.143 1.00 87.06 247 PRO A C 1
ATOM 1975 O O . PRO A 1 247 ? 13.010 -4.236 -20.548 1.00 87.06 247 PRO A O 1
ATOM 1978 N N . THR A 1 248 ? 13.780 -2.505 -21.746 1.00 85.12 248 THR A N 1
ATOM 1979 C CA . THR A 1 248 ? 15.167 -2.997 -21.873 1.00 85.12 248 THR A CA 1
ATOM 1980 C C . THR A 1 248 ? 16.142 -2.304 -20.924 1.00 85.12 248 THR A C 1
ATOM 1982 O O . THR A 1 248 ? 17.260 -2.769 -20.722 1.00 85.12 248 THR A O 1
ATOM 1985 N N . ASN A 1 249 ? 15.733 -1.187 -20.325 1.00 85.19 249 ASN A N 1
ATOM 1986 C CA . ASN A 1 249 ? 16.519 -0.416 -19.367 1.00 85.19 249 ASN A CA 1
ATOM 1987 C C . ASN A 1 249 ? 15.624 0.243 -18.305 1.00 85.19 249 ASN A C 1
ATOM 1989 O O . ASN A 1 249 ? 14.396 0.269 -18.430 1.00 85.19 249 ASN A O 1
ATOM 1993 N N . LYS A 1 250 ? 16.245 0.811 -17.262 1.00 87.44 250 LYS A N 1
ATOM 1994 C CA . LYS A 1 250 ? 15.519 1.385 -16.120 1.00 87.44 250 LYS A CA 1
ATOM 1995 C C . LYS A 1 250 ? 14.526 2.477 -16.523 1.00 87.44 250 LYS A C 1
ATOM 1997 O O . LYS A 1 250 ? 13.400 2.459 -16.047 1.00 87.44 250 LYS A O 1
ATOM 2002 N N . ASN A 1 251 ? 14.901 3.375 -17.432 1.00 90.38 251 ASN A N 1
ATOM 2003 C CA . ASN A 1 251 ? 14.028 4.475 -17.852 1.00 90.38 251 ASN A CA 1
ATOM 2004 C C . ASN A 1 251 ? 12.810 3.960 -18.622 1.00 90.38 251 ASN A C 1
ATOM 2006 O O . ASN A 1 251 ? 11.691 4.401 -18.381 1.00 90.38 251 ASN A O 1
ATOM 2010 N N . THR A 1 252 ? 13.011 2.982 -19.511 1.00 91.69 252 THR A N 1
ATOM 2011 C CA . THR A 1 252 ? 11.893 2.339 -20.216 1.00 91.69 252 THR A CA 1
ATOM 2012 C C . THR A 1 252 ? 10.990 1.550 -19.272 1.00 91.69 252 THR A C 1
ATOM 2014 O O . THR A 1 252 ? 9.786 1.528 -19.493 1.00 91.69 252 THR A O 1
ATOM 2017 N N . LEU A 1 253 ? 11.544 0.951 -18.209 1.00 92.31 253 LEU A N 1
ATOM 2018 C CA . LEU A 1 253 ? 10.763 0.248 -17.190 1.00 92.31 253 LEU A CA 1
ATOM 2019 C C . LEU A 1 253 ? 9.946 1.222 -16.337 1.00 92.31 253 LEU A C 1
ATOM 2021 O O . LEU A 1 253 ? 8.766 0.973 -16.135 1.00 92.31 253 LEU A O 1
ATOM 2025 N N . ILE A 1 254 ? 10.535 2.342 -15.900 1.00 93.94 254 ILE A N 1
ATOM 2026 C CA . ILE A 1 254 ? 9.808 3.412 -15.192 1.00 93.94 254 ILE A CA 1
ATOM 2027 C C . ILE A 1 254 ? 8.637 3.884 -16.040 1.00 93.94 254 ILE A C 1
ATOM 2029 O O . ILE A 1 254 ? 7.506 3.876 -15.573 1.00 93.94 254 ILE A O 1
ATOM 2033 N N . ARG A 1 255 ? 8.898 4.230 -17.306 1.00 95.19 255 ARG A N 1
ATOM 2034 C CA . ARG A 1 255 ? 7.852 4.706 -18.211 1.00 95.19 255 ARG A CA 1
ATOM 2035 C C . ARG A 1 255 ? 6.742 3.670 -18.388 1.00 95.19 255 ARG A C 1
ATOM 2037 O O . ARG A 1 255 ? 5.580 4.023 -18.257 1.00 95.19 255 ARG A O 1
ATOM 2044 N N . ALA A 1 256 ? 7.096 2.407 -18.634 1.00 95.50 256 ALA A N 1
ATOM 2045 C CA . ALA A 1 256 ? 6.119 1.329 -18.770 1.00 95.50 256 ALA A CA 1
ATOM 2046 C C . ALA A 1 256 ? 5.272 1.154 -17.499 1.00 95.50 256 ALA A C 1
ATOM 2048 O O . ALA A 1 256 ? 4.056 1.057 -17.591 1.00 95.50 256 ALA A O 1
ATOM 2049 N N . LEU A 1 257 ? 5.893 1.159 -16.314 1.00 96.31 257 LEU A N 1
ATOM 2050 C CA . LEU A 1 257 ? 5.178 1.036 -15.042 1.00 96.31 257 LEU A CA 1
ATOM 2051 C C . LEU A 1 257 ? 4.228 2.212 -14.806 1.00 96.31 257 LEU A C 1
ATOM 2053 O O . LEU A 1 257 ? 3.085 1.990 -14.424 1.00 96.31 257 LEU A O 1
ATOM 2057 N N . THR A 1 258 ? 4.675 3.444 -15.050 1.00 97.31 258 THR A N 1
ATOM 2058 C CA . THR A 1 258 ? 3.834 4.638 -14.900 1.00 97.31 258 THR A CA 1
ATOM 2059 C C . THR A 1 258 ? 2.663 4.623 -15.883 1.00 97.31 258 THR A C 1
ATOM 2061 O O . THR A 1 258 ? 1.526 4.830 -15.472 1.00 97.31 258 THR A O 1
ATOM 2064 N N . GLU A 1 259 ? 2.911 4.323 -17.161 1.00 96.75 259 GLU A N 1
ATOM 2065 C CA . GLU A 1 259 ? 1.858 4.274 -18.182 1.00 96.75 259 GLU A CA 1
ATOM 2066 C C . GLU A 1 259 ? 0.836 3.163 -17.916 1.00 96.75 259 GLU A C 1
ATOM 2068 O O . GLU A 1 259 ? -0.362 3.396 -18.053 1.00 96.75 259 GLU A O 1
ATOM 2073 N N . GLU A 1 260 ? 1.277 1.959 -17.541 1.00 97.06 260 GLU A N 1
ATOM 2074 C CA . GLU A 1 260 ? 0.359 0.859 -17.226 1.00 97.06 260 GLU A CA 1
ATOM 2075 C C . GLU A 1 260 ? -0.407 1.118 -15.922 1.00 97.06 260 GLU A C 1
ATOM 2077 O O . GLU A 1 260 ? -1.612 0.874 -15.873 1.00 97.06 260 GLU A O 1
ATOM 2082 N N . TRP A 1 261 ? 0.230 1.714 -14.905 1.00 98.19 261 TRP A N 1
ATOM 2083 C CA . TRP A 1 261 ? -0.462 2.162 -13.693 1.00 98.19 261 TRP A CA 1
ATOM 2084 C C . TRP A 1 261 ? -1.585 3.145 -14.021 1.00 98.19 261 TRP A C 1
ATOM 2086 O O . TRP A 1 261 ? -2.710 2.980 -13.548 1.00 98.19 261 TRP A O 1
ATOM 2096 N N . ASP A 1 262 ? -1.316 4.122 -14.889 1.00 97.19 262 ASP A N 1
ATOM 2097 C CA . ASP A 1 262 ? -2.306 5.115 -15.299 1.00 97.19 262 ASP A CA 1
ATOM 2098 C C . ASP A 1 262 ? -3.452 4.509 -16.133 1.00 97.19 262 ASP A C 1
ATOM 2100 O O . ASP A 1 262 ? -4.578 5.015 -16.104 1.00 97.19 262 ASP A O 1
ATOM 2104 N N . LYS A 1 263 ? -3.218 3.387 -16.818 1.00 97.00 263 LYS A N 1
ATOM 2105 C CA . LYS A 1 263 ? -4.246 2.664 -17.586 1.00 97.00 263 LYS A CA 1
ATOM 2106 C C . LYS A 1 263 ? -5.128 1.752 -16.738 1.00 97.00 263 LYS A C 1
ATOM 2108 O O . LYS A 1 263 ? -6.174 1.324 -17.230 1.00 97.00 263 LYS A O 1
ATOM 2113 N N . LEU A 1 264 ? -4.747 1.432 -15.498 1.00 96.88 264 LEU A N 1
ATOM 2114 C CA . LEU A 1 264 ? -5.573 0.583 -14.637 1.00 96.88 264 LEU A CA 1
ATOM 2115 C C . LEU A 1 264 ? -6.969 1.217 -14.459 1.00 96.88 264 LEU A C 1
ATOM 2117 O O . LEU A 1 264 ? -7.062 2.385 -14.083 1.00 96.88 264 LEU A O 1
ATOM 2121 N N . PRO A 1 265 ? -8.075 0.500 -14.715 1.00 97.19 265 PRO A N 1
ATOM 2122 C CA . PRO A 1 265 ? -9.405 1.057 -14.492 1.00 97.19 265 PRO A CA 1
ATOM 2123 C C . PRO A 1 265 ? -9.667 1.272 -12.998 1.00 97.19 265 PRO A C 1
ATOM 2125 O O . PRO A 1 265 ? -9.409 0.368 -12.205 1.00 97.19 265 PRO A O 1
ATOM 2128 N N . GLN A 1 266 ? -10.253 2.410 -12.609 1.00 97.19 266 GLN A N 1
ATOM 2129 C CA . GLN A 1 266 ? -10.611 2.662 -11.202 1.00 97.19 266 GLN A CA 1
ATOM 2130 C C . GLN A 1 266 ? -11.546 1.571 -10.652 1.00 97.19 266 GLN A C 1
ATOM 2132 O O . GLN A 1 266 ? -11.311 1.072 -9.560 1.00 97.19 266 GLN A O 1
ATOM 2137 N N . GLN A 1 267 ? -12.489 1.078 -11.465 1.00 97.44 267 GLN A N 1
ATOM 2138 C CA . GLN A 1 267 ? -13.370 -0.038 -11.098 1.00 97.44 267 GLN A CA 1
ATOM 2139 C C . GLN A 1 267 ? -12.607 -1.304 -10.669 1.00 97.44 267 GLN A C 1
ATOM 2141 O O . GLN A 1 267 ? -13.079 -2.054 -9.819 1.00 97.44 267 GLN A O 1
ATOM 2146 N N . LEU A 1 268 ? -11.432 -1.573 -11.256 1.00 96.56 268 LEU A N 1
ATOM 2147 C CA . LEU A 1 268 ? -10.604 -2.708 -10.845 1.00 96.56 268 LEU A CA 1
ATOM 2148 C C . LEU A 1 268 ? -10.073 -2.494 -9.426 1.00 96.56 268 LEU A C 1
ATOM 2150 O O . LEU A 1 268 ? -10.116 -3.421 -8.621 1.00 96.56 268 LEU A O 1
ATOM 2154 N N . LEU A 1 269 ? -9.600 -1.285 -9.122 1.00 97.38 269 LEU A N 1
ATOM 2155 C CA . LEU A 1 269 ? -9.100 -0.926 -7.795 1.00 97.38 269 LEU A CA 1
ATOM 2156 C C . LEU A 1 269 ? -10.226 -0.965 -6.762 1.00 97.38 269 LEU A C 1
ATOM 2158 O O . LEU A 1 269 ? -10.043 -1.527 -5.683 1.00 97.38 269 LEU A O 1
ATOM 2162 N N . ASP A 1 270 ? -11.404 -0.465 -7.132 1.00 97.25 270 ASP A N 1
ATOM 2163 C CA . ASP A 1 270 ? -12.568 -0.453 -6.254 1.00 97.25 270 ASP A CA 1
ATOM 2164 C C . ASP A 1 270 ? -12.985 -1.878 -5.873 1.00 97.25 270 ASP A C 1
ATOM 2166 O O . ASP A 1 270 ? -13.122 -2.192 -4.691 1.00 97.25 270 ASP A O 1
ATOM 2170 N N . ASN A 1 271 ? -13.060 -2.782 -6.856 1.00 95.81 271 ASN A N 1
ATOM 2171 C CA . ASN A 1 271 ? -13.358 -4.197 -6.622 1.00 95.81 271 ASN A CA 1
ATOM 2172 C C . ASN A 1 271 ? -12.322 -4.862 -5.697 1.00 95.81 271 ASN A C 1
ATOM 2174 O O . ASN A 1 271 ? -12.666 -5.706 -4.864 1.00 95.81 271 ASN A O 1
ATOM 2178 N N . VAL A 1 272 ? -11.040 -4.504 -5.844 1.00 94.69 272 VAL A N 1
ATOM 2179 C CA . VAL A 1 272 ? -9.962 -5.022 -4.994 1.00 94.69 272 VAL A CA 1
ATOM 2180 C C . VAL A 1 272 ? -10.145 -4.548 -3.551 1.00 94.69 272 VAL A C 1
ATOM 2182 O O . VAL A 1 272 ? -10.044 -5.372 -2.640 1.00 94.69 272 VAL A O 1
ATOM 2185 N N . VAL A 1 273 ? -10.470 -3.273 -3.322 1.00 95.94 273 VAL A N 1
ATOM 2186 C CA . VAL A 1 273 ? -10.710 -2.736 -1.972 1.00 95.94 273 VAL A CA 1
ATOM 2187 C C . VAL A 1 273 ? -11.996 -3.301 -1.359 1.00 95.94 273 VAL A C 1
ATOM 2189 O O . VAL A 1 273 ? -11.961 -3.777 -0.227 1.00 95.94 273 VAL A O 1
ATOM 2192 N N . GLN A 1 274 ? -13.099 -3.376 -2.111 1.00 94.69 274 GLN A N 1
ATOM 2193 C CA . GLN A 1 274 ? -14.368 -3.965 -1.647 1.00 94.69 274 GLN A CA 1
ATOM 2194 C C . GLN A 1 274 ? -14.227 -5.435 -1.229 1.00 94.69 274 GLN A C 1
ATOM 2196 O O . GLN A 1 274 ? -14.933 -5.913 -0.342 1.00 94.69 274 GLN A O 1
ATOM 2201 N N . SER A 1 275 ? -13.266 -6.165 -1.807 1.00 93.50 275 SER A N 1
ATOM 2202 C CA . SER A 1 275 ? -12.988 -7.549 -1.409 1.00 93.50 275 SER A CA 1
ATOM 2203 C C . SER A 1 275 ? -12.445 -7.705 0.024 1.00 93.50 275 SER A C 1
ATOM 2205 O O . SER A 1 275 ? -12.363 -8.837 0.509 1.00 93.50 275 SER A O 1
ATOM 2207 N N . MET A 1 276 ? -12.107 -6.608 0.722 1.00 95.25 276 MET A N 1
ATOM 2208 C CA . MET A 1 276 ? -11.574 -6.636 2.091 1.00 95.25 276 MET A CA 1
ATOM 2209 C C . MET A 1 276 ? -12.465 -7.377 3.080 1.00 95.25 276 MET A C 1
ATOM 2211 O O . MET A 1 276 ? -11.947 -8.176 3.858 1.00 95.25 276 MET A O 1
ATOM 2215 N N . VAL A 1 277 ? -13.786 -7.183 3.010 1.00 94.88 277 VAL A N 1
ATOM 2216 C CA . VAL A 1 277 ? -14.744 -7.843 3.915 1.00 94.88 277 VAL A CA 1
ATOM 2217 C C . VAL A 1 277 ? -14.565 -9.365 3.861 1.00 94.88 277 VAL A C 1
ATOM 2219 O O . VAL A 1 277 ? -14.308 -10.016 4.873 1.00 94.88 277 VAL A O 1
ATOM 2222 N N . ARG A 1 278 ? -14.544 -9.928 2.646 1.00 94.19 278 ARG A N 1
ATOM 2223 C CA . ARG A 1 278 ? -14.351 -11.372 2.424 1.00 94.19 278 ARG A CA 1
ATOM 2224 C C . ARG A 1 278 ? -12.975 -11.858 2.875 1.00 94.19 278 ARG A C 1
ATOM 2226 O O . ARG A 1 278 ? -12.821 -13.010 3.277 1.00 94.19 278 ARG A O 1
ATOM 2233 N N . ARG A 1 279 ? -11.945 -11.013 2.792 1.00 93.81 279 ARG A N 1
ATOM 2234 C CA . ARG A 1 279 ? -10.583 -11.377 3.212 1.00 93.81 279 ARG A CA 1
ATOM 2235 C C . ARG A 1 279 ? -10.420 -11.420 4.716 1.00 93.81 279 ARG A C 1
ATOM 2237 O O . ARG A 1 279 ? -9.772 -12.338 5.217 1.00 93.81 279 ARG A O 1
ATOM 2244 N N . VAL A 1 280 ? -11.034 -10.476 5.418 1.00 96.12 280 VAL A N 1
ATOM 2245 C CA . VAL A 1 280 ? -11.121 -10.486 6.879 1.00 96.12 280 VAL A CA 1
ATOM 2246 C C . VAL A 1 280 ? -11.819 -11.768 7.345 1.00 96.12 280 VAL A C 1
ATOM 2248 O O . VAL A 1 280 ? -11.259 -12.506 8.158 1.00 96.12 280 VAL A O 1
ATOM 2251 N N . GLU A 1 281 ? -12.965 -12.114 6.753 1.00 95.69 281 GLU A N 1
ATOM 2252 C CA . GLU A 1 281 ? -13.686 -13.368 7.030 1.00 95.69 281 GLU A CA 1
ATOM 2253 C C . GLU A 1 281 ? -12.840 -14.620 6.739 1.00 95.69 281 GLU A C 1
ATOM 2255 O O . GLU A 1 281 ? -12.784 -15.557 7.545 1.00 95.69 281 GLU A O 1
ATOM 2260 N N . CYS A 1 282 ? -12.135 -14.640 5.604 1.00 95.44 282 CYS A N 1
ATOM 2261 C CA . CYS A 1 282 ? -11.260 -15.748 5.228 1.00 95.44 282 CYS A CA 1
ATOM 2262 C C . CYS A 1 282 ? -10.115 -15.927 6.236 1.00 95.44 282 CYS A C 1
ATOM 2264 O O . CYS A 1 282 ? -9.850 -17.042 6.689 1.00 95.44 282 CYS A O 1
ATOM 2266 N N . CYS A 1 283 ? -9.476 -14.833 6.657 1.00 95.50 283 CYS A N 1
ATOM 2267 C CA . CYS A 1 283 ? -8.393 -14.867 7.637 1.00 95.50 283 CYS A CA 1
ATOM 2268 C C . CYS A 1 283 ? -8.883 -15.367 9.005 1.00 95.50 283 CYS A C 1
ATOM 2270 O O . CYS A 1 283 ? -8.193 -16.151 9.664 1.00 95.50 283 CYS A O 1
ATOM 2272 N N . ILE A 1 284 ? -10.103 -14.992 9.410 1.00 96.50 284 ILE A N 1
ATOM 2273 C CA . ILE A 1 284 ? -10.746 -15.519 10.623 1.00 96.50 284 ILE A CA 1
ATOM 2274 C C . ILE A 1 284 ? -10.974 -17.027 10.505 1.00 96.50 284 ILE A C 1
ATOM 2276 O O . ILE A 1 284 ? -10.588 -17.774 11.408 1.00 96.50 284 ILE A O 1
ATOM 2280 N N . THR A 1 285 ? -11.541 -17.472 9.382 1.00 96.19 285 THR A N 1
ATOM 2281 C CA . THR A 1 285 ? -11.831 -18.888 9.099 1.00 96.19 285 THR A CA 1
ATOM 2282 C C . THR A 1 285 ? -10.561 -19.739 9.108 1.00 96.19 285 THR A C 1
ATOM 2284 O O . THR A 1 285 ? -10.562 -20.864 9.598 1.00 96.19 285 THR A O 1
ATOM 2287 N N . LEU A 1 286 ? -9.443 -19.184 8.634 1.00 93.88 286 LEU A N 1
ATOM 2288 C CA . LEU A 1 286 ? -8.135 -19.845 8.623 1.00 93.88 286 LEU A CA 1
ATOM 2289 C C . LEU A 1 286 ? -7.321 -19.616 9.909 1.00 93.88 286 LEU A C 1
ATOM 2291 O O . LEU A 1 286 ? -6.122 -19.922 9.963 1.00 93.88 286 LEU A O 1
ATOM 2295 N N . HIS A 1 287 ? -7.951 -19.093 10.965 1.00 94.69 287 HIS A N 1
ATOM 2296 C CA . HIS A 1 287 ? -7.333 -18.829 12.265 1.00 94.69 287 HIS A CA 1
ATOM 2297 C C . HIS A 1 287 ? -6.025 -18.026 12.139 1.00 94.69 287 HIS A C 1
ATOM 2299 O O . HIS A 1 287 ? -4.963 -18.440 12.620 1.00 94.69 287 HIS A O 1
ATOM 2305 N N . GLY A 1 288 ? -6.086 -16.913 11.404 1.00 91.94 288 GLY A N 1
ATOM 2306 C CA . GLY A 1 288 ? -4.951 -16.025 11.151 1.00 91.94 288 GLY A CA 1
ATOM 2307 C C . GLY A 1 288 ? -3.909 -16.576 10.177 1.00 91.94 288 GLY A C 1
ATOM 2308 O O . GLY A 1 288 ? -2.813 -16.023 10.092 1.00 91.94 288 GLY A O 1
ATOM 2309 N N . GLY A 1 289 ? -4.205 -17.684 9.492 1.00 90.50 289 GLY A N 1
ATOM 2310 C CA . GLY A 1 289 ? -3.344 -18.277 8.469 1.00 90.50 289 GLY A CA 1
ATOM 2311 C C . GLY A 1 289 ? -3.265 -17.453 7.179 1.00 90.50 289 GLY A C 1
ATOM 2312 O O . GLY A 1 289 ? -3.813 -16.353 7.084 1.00 90.50 289 GLY A O 1
ATOM 2313 N N . HIS A 1 290 ? -2.565 -18.005 6.188 1.00 88.69 290 HIS A N 1
ATOM 2314 C CA . HIS A 1 290 ? -2.482 -17.429 4.847 1.00 88.69 290 HIS A CA 1
ATOM 2315 C C . HIS A 1 290 ? -3.830 -17.470 4.144 1.00 88.69 290 HIS A C 1
ATOM 2317 O O . HIS A 1 290 ? -4.474 -18.518 4.145 1.00 88.69 290 HIS A O 1
ATOM 2323 N N . ILE A 1 291 ? -4.214 -16.364 3.514 1.00 88.56 291 ILE A N 1
ATOM 2324 C CA . ILE A 1 291 ? -5.408 -16.300 2.672 1.00 88.56 291 ILE A CA 1
ATOM 2325 C C . ILE A 1 291 ? -5.033 -16.312 1.182 1.00 88.56 291 ILE A C 1
ATOM 2327 O O . ILE A 1 291 ? -3.940 -15.870 0.817 1.00 88.56 291 ILE A O 1
ATOM 2331 N N . PRO A 1 292 ? -5.915 -16.817 0.301 1.00 81.50 292 PRO A N 1
ATOM 2332 C CA . PRO A 1 292 ? -5.692 -16.760 -1.138 1.00 81.50 292 PRO A CA 1
ATOM 2333 C C . PRO A 1 292 ? -5.553 -15.321 -1.656 1.00 81.50 292 PRO A C 1
ATOM 2335 O O . PRO A 1 292 ? -6.262 -14.417 -1.201 1.00 81.50 292 PRO A O 1
ATOM 2338 N N . TYR A 1 293 ? -4.653 -15.130 -2.626 1.00 66.75 293 TYR A N 1
ATOM 2339 C CA . TYR A 1 293 ? -4.532 -13.881 -3.383 1.00 66.75 293 TYR A CA 1
ATOM 2340 C C . TYR A 1 293 ? -5.593 -13.770 -4.467 1.00 66.75 293 TYR A C 1
ATOM 2342 O O . TYR A 1 293 ? -5.954 -14.796 -5.080 1.00 66.75 293 TYR A O 1
#